Protein AF-A0A355FDN0-F1 (afdb_monomer_lite)

Sequence (290 aa):
MTTKTKQNHHEAQSSKGPYKVFLAEMQKMLDLLNTSDRMSYYPADIRHRMFSLKYLFTSPAKGNEFVTGVELHHIDAKTRELLHQKVIPYEKIKISHYQLLLLNCYLKTRYELAKKDHLNGLLDDDLLKRYSDVSGKGEDAFLQCFLLDHLKILTQMSNPEHKYFALDLTPSLANSVGGNRVKLTVDVFAFPPNKQILHIHDFPRPVYAMGTGTIHHSVNWTNIDAHLLGDSYHGPSEQLGVYIQSHALKRLQERLDILDQYALNYTLWNNTVSIKQVYRYKGYYLLPYL

Foldseek 3Di:
DDDDDPDPPPPDPDDADPLNVLQVLLQVLCVVVVHPDHSVVDDPLLSLQLVQAQAAEDQAAAQDPLDDPVNSVVLSVVLVVQQADQDPDDPPGTDGLVSLSSVLSVLVSVLVVQVVCVVVVNHDPVVNVVSVVVSVVSVCVSVVVSQVVSQLQQLLVADQQAKGKAWEWDWDWDPDDSDTHTYTHIHIAIDGWDWDWDQDVNDTFIKTFDWGYYNPRDTGTFWDACVLVPPVDPDPDRIHTDIDTPVVLVVLCVVPVVDDSSRSSSQVCVQGVDQPHWDDDPNDTHRDRD

Secondary structure (DSSP, 8-state):
--------------S--HHHHHHHHHHHHHHHTT-S--GGGS-HHHHHHHHHTS-EE---EESSTT--HHHHHHHHHHHHHHHH---EEETTEEE-HHHHHHHHHHHHHHHHHHHHHHHTTSS-HHHHHHHHHHHHHHHHHHHHHHHHHHHHHHHHH-BTTTBEEEEEEEEEEEEETTEEEEEEEEEEEEE---EEEEEETTEEEEEEE-EEE-SSS-EEE-EEEGGGGGGG--SS-SEEE-EEEHHHHHHHHHHSTTS-HHHHHHHHHHHHSS----EEETTEEEPPP-

Structure (mmCIF, N/CA/C/O backbone):
data_AF-A0A355FDN0-F1
#
_entry.id   AF-A0A355FDN0-F1
#
loop_
_atom_site.group_PDB
_atom_site.id
_atom_site.type_symbol
_atom_site.label_atom_id
_atom_site.label_alt_id
_atom_site.label_comp_id
_atom_site.label_asym_id
_atom_site.label_entity_id
_atom_site.label_seq_id
_atom_site.pdbx_PDB_ins_code
_atom_site.Cartn_x
_atom_site.Cartn_y
_atom_site.Cartn_z
_atom_site.occupancy
_atom_site.B_iso_or_equiv
_atom_site.auth_seq_id
_atom_site.auth_comp_id
_atom_site.auth_asym_id
_atom_site.auth_atom_id
_atom_site.pdbx_PDB_model_num
ATOM 1 N N . MET A 1 1 ? 44.896 43.493 8.738 1.00 38.91 1 MET A N 1
ATOM 2 C CA . MET A 1 1 ? 43.577 43.036 8.250 1.00 38.91 1 MET A CA 1
ATOM 3 C C . MET A 1 1 ? 43.811 42.105 7.075 1.00 38.91 1 MET A C 1
ATOM 5 O O . MET A 1 1 ? 44.075 42.564 5.977 1.00 38.91 1 MET A O 1
ATOM 9 N N . THR A 1 2 ? 43.835 40.804 7.340 1.00 31.62 2 THR A N 1
ATOM 10 C CA . THR A 1 2 ? 44.120 39.747 6.363 1.00 31.62 2 THR A CA 1
ATOM 11 C C . THR A 1 2 ? 42.844 38.944 6.152 1.00 31.62 2 THR A C 1
ATOM 13 O O . THR A 1 2 ? 42.422 38.170 7.010 1.00 31.62 2 THR A O 1
ATOM 16 N N . THR A 1 3 ? 42.188 39.175 5.021 1.00 32.84 3 THR A N 1
ATOM 17 C CA . THR A 1 3 ? 40.997 38.448 4.582 1.00 32.84 3 THR A CA 1
ATOM 18 C C . THR A 1 3 ? 41.403 37.050 4.120 1.00 32.84 3 THR A C 1
ATOM 20 O O . THR A 1 3 ? 42.025 36.872 3.077 1.00 32.84 3 THR A O 1
ATOM 23 N N . LYS A 1 4 ? 41.068 36.037 4.928 1.00 31.33 4 LYS A N 1
ATOM 24 C CA . LYS A 1 4 ? 41.174 34.622 4.559 1.00 31.33 4 LYS A CA 1
ATOM 25 C C . LYS A 1 4 ? 40.074 34.277 3.555 1.00 31.33 4 LYS A C 1
ATOM 27 O O . LYS A 1 4 ? 38.909 34.152 3.929 1.00 31.33 4 LYS A O 1
ATOM 32 N N . THR A 1 5 ? 40.453 34.074 2.301 1.00 32.44 5 THR A N 1
ATOM 33 C CA . THR A 1 5 ? 39.619 33.428 1.285 1.00 32.44 5 THR A CA 1
ATOM 34 C C . THR A 1 5 ? 39.430 31.965 1.688 1.00 32.44 5 THR A C 1
ATOM 36 O O . THR A 1 5 ? 40.369 31.173 1.634 1.00 32.44 5 THR A O 1
ATOM 39 N N . LYS A 1 6 ? 38.229 31.595 2.149 1.00 33.12 6 LYS A N 1
ATOM 40 C CA . LYS A 1 6 ? 37.857 30.187 2.338 1.00 33.12 6 LYS A CA 1
ATOM 41 C C . LYS A 1 6 ? 37.739 29.543 0.956 1.00 33.12 6 LYS A C 1
ATOM 43 O O . LYS A 1 6 ? 36.743 29.729 0.266 1.00 33.12 6 LYS A O 1
ATOM 48 N N . GLN A 1 7 ? 38.774 28.809 0.555 1.00 31.33 7 GLN A N 1
ATOM 49 C CA . GLN A 1 7 ? 38.667 27.802 -0.492 1.00 31.33 7 GLN A CA 1
ATOM 50 C C . GLN A 1 7 ? 37.669 26.748 -0.010 1.00 31.33 7 GLN A C 1
ATOM 52 O O . GLN A 1 7 ? 37.934 26.018 0.946 1.00 31.33 7 GLN A O 1
ATOM 57 N N . ASN A 1 8 ? 36.497 26.704 -0.641 1.00 29.17 8 ASN A N 1
ATOM 58 C CA . ASN A 1 8 ? 35.596 25.573 -0.505 1.00 29.17 8 ASN A CA 1
ATOM 59 C C . ASN A 1 8 ? 36.311 24.359 -1.096 1.00 29.17 8 ASN A C 1
ATOM 61 O O . ASN A 1 8 ? 36.546 24.289 -2.302 1.00 29.17 8 ASN A O 1
ATOM 65 N N . HIS A 1 9 ? 36.677 23.423 -0.224 1.00 31.58 9 HIS A N 1
ATOM 66 C CA . HIS A 1 9 ? 37.019 22.071 -0.619 1.00 31.58 9 HIS A CA 1
ATOM 67 C C . HIS A 1 9 ? 35.853 21.518 -1.444 1.00 31.58 9 HIS A C 1
ATOM 69 O O . HIS A 1 9 ? 34.775 21.250 -0.919 1.00 31.58 9 HIS A O 1
ATOM 75 N N . HIS A 1 10 ? 36.073 21.363 -2.749 1.00 32.25 10 HIS A N 1
ATOM 76 C CA . HIS A 1 10 ? 35.334 20.396 -3.540 1.00 32.25 10 HIS A CA 1
ATOM 77 C C . HIS A 1 10 ? 35.644 19.023 -2.943 1.00 32.25 10 HIS A C 1
ATOM 79 O O . HIS A 1 10 ? 36.669 18.415 -3.249 1.00 32.25 10 HIS A O 1
ATOM 85 N N . GLU A 1 11 ? 34.781 18.561 -2.040 1.00 30.59 11 GLU A N 1
ATOM 86 C CA . GLU A 1 11 ? 34.724 17.151 -1.690 1.00 30.59 11 GLU A CA 1
ATOM 87 C C . GLU A 1 11 ? 34.515 16.369 -2.985 1.00 30.59 11 GLU A C 1
ATOM 89 O O . GLU A 1 11 ? 33.583 16.617 -3.756 1.00 30.59 11 GLU A O 1
ATOM 94 N N . ALA A 1 12 ? 35.460 15.473 -3.252 1.00 32.38 12 ALA A N 1
ATOM 95 C CA . ALA A 1 12 ? 35.479 14.621 -4.419 1.00 32.38 12 ALA A CA 1
ATOM 96 C C . ALA A 1 12 ? 34.142 13.874 -4.537 1.00 32.38 12 ALA A C 1
ATOM 98 O O . ALA A 1 12 ? 33.823 12.991 -3.740 1.00 32.38 12 ALA A O 1
ATOM 99 N N . GLN A 1 13 ? 33.354 14.239 -5.550 1.00 34.25 13 GLN A N 1
ATOM 100 C CA . GLN A 1 13 ? 32.130 13.538 -5.911 1.00 34.25 13 GLN A CA 1
ATOM 101 C C . GLN A 1 13 ? 32.461 12.081 -6.254 1.00 34.25 13 GLN A C 1
ATOM 103 O O . GLN A 1 13 ? 33.131 11.776 -7.241 1.00 34.25 13 GLN A O 1
ATOM 108 N N . SER A 1 14 ? 31.962 11.180 -5.412 1.00 35.59 14 SER A N 1
ATOM 109 C CA . SER A 1 14 ? 31.930 9.733 -5.612 1.00 35.59 14 SER A CA 1
ATOM 110 C C . SER A 1 14 ? 31.451 9.350 -7.026 1.00 35.59 14 SER A C 1
ATOM 112 O O . SER A 1 14 ? 30.417 9.797 -7.520 1.00 35.59 14 SER A O 1
ATOM 114 N N . SER A 1 15 ? 32.212 8.478 -7.683 1.00 37.25 15 SER A N 1
ATOM 115 C CA . SER A 1 15 ? 32.191 8.152 -9.115 1.00 37.25 15 SER A CA 1
ATOM 116 C C . SER A 1 15 ? 31.079 7.188 -9.592 1.00 37.25 15 SER A C 1
ATOM 118 O O . SER A 1 15 ? 31.259 6.467 -10.579 1.00 37.25 15 SER A O 1
ATOM 120 N N . LYS A 1 16 ? 29.888 7.171 -8.970 1.00 48.22 16 LYS A N 1
ATOM 121 C CA . LYS A 1 16 ? 28.751 6.317 -9.398 1.00 48.22 16 LYS A CA 1
ATOM 122 C C . LYS A 1 16 ? 27.427 7.088 -9.481 1.00 48.22 16 LYS A C 1
ATOM 124 O O . LYS A 1 16 ? 26.676 7.161 -8.517 1.00 48.22 16 LYS A O 1
ATOM 129 N N . GLY A 1 17 ? 27.109 7.627 -10.660 1.00 82.50 17 GLY A N 1
ATOM 130 C CA . GLY A 1 17 ? 25.837 8.325 -10.896 1.00 82.50 17 GLY A CA 1
ATOM 131 C C . GLY A 1 17 ? 24.597 7.400 -10.857 1.00 82.50 17 GLY A C 1
ATOM 132 O O . GLY A 1 17 ? 24.719 6.212 -11.175 1.00 82.50 17 GLY A O 1
ATOM 133 N N . PRO A 1 18 ? 23.389 7.929 -10.557 1.00 85.19 18 PRO A N 1
ATOM 134 C CA . PRO A 1 18 ? 22.144 7.152 -10.428 1.00 85.19 18 PRO A CA 1
ATOM 135 C C . PRO A 1 18 ? 21.797 6.275 -11.638 1.00 85.19 18 PRO A C 1
ATOM 137 O O . PRO A 1 18 ? 21.267 5.177 -11.482 1.00 85.19 18 PRO A O 1
ATOM 140 N N . TYR A 1 19 ? 22.130 6.737 -12.845 1.00 89.12 19 TYR A N 1
ATOM 141 C CA . TYR A 1 19 ? 21.925 5.985 -14.082 1.00 89.12 19 TYR A CA 1
ATOM 142 C C . TYR A 1 19 ? 22.793 4.719 -14.151 1.00 89.12 19 TYR A C 1
ATOM 144 O O . TYR A 1 19 ? 22.298 3.648 -14.488 1.00 89.12 19 TYR A O 1
ATOM 152 N N . LYS A 1 20 ? 24.072 4.796 -13.754 1.00 90.94 20 LYS A N 1
ATOM 153 C CA . LYS A 1 20 ? 24.964 3.622 -13.732 1.00 90.94 20 LYS A CA 1
ATOM 154 C C . LYS A 1 20 ? 24.480 2.571 -12.733 1.00 90.94 20 LYS A C 1
ATOM 156 O O . LYS A 1 20 ? 24.504 1.384 -13.041 1.00 90.94 20 LYS A O 1
ATOM 161 N N . VAL A 1 21 ? 24.013 3.012 -11.561 1.00 91.75 21 VAL A N 1
ATOM 162 C CA . VAL A 1 21 ? 23.416 2.123 -10.550 1.00 91.75 21 VAL A CA 1
ATOM 163 C C . VAL A 1 21 ? 22.160 1.454 -11.103 1.00 91.75 21 VAL A C 1
ATOM 165 O O . VAL A 1 21 ? 22.016 0.244 -10.979 1.00 91.75 21 VAL A O 1
ATOM 168 N N . PHE A 1 22 ? 21.289 2.212 -11.773 1.00 92.81 22 PHE A N 1
ATOM 169 C CA . PHE A 1 22 ? 20.098 1.658 -12.413 1.00 92.81 22 PHE A CA 1
ATOM 170 C C . PHE A 1 22 ? 20.430 0.556 -13.424 1.00 92.81 22 PHE A C 1
ATOM 172 O O . PHE A 1 22 ? 19.842 -0.515 -13.344 1.00 92.81 22 PHE A O 1
ATOM 179 N N . LEU A 1 23 ? 21.387 0.782 -14.331 1.00 94.38 23 LEU A N 1
ATOM 180 C CA . LEU A 1 23 ? 21.762 -0.228 -15.326 1.00 94.38 23 LEU A CA 1
ATOM 181 C C . LEU A 1 23 ? 22.312 -1.505 -14.680 1.00 94.38 23 LEU A C 1
ATOM 183 O O . LEU A 1 23 ? 21.982 -2.603 -15.123 1.00 94.38 23 LEU A O 1
ATOM 187 N N . ALA A 1 24 ? 23.122 -1.367 -13.628 1.00 95.25 24 ALA A N 1
ATOM 188 C CA . ALA A 1 24 ? 23.662 -2.511 -12.901 1.00 95.25 24 ALA A CA 1
ATOM 189 C C . ALA A 1 24 ? 22.558 -3.315 -12.194 1.00 95.25 24 ALA A C 1
ATOM 191 O O . ALA A 1 24 ? 22.541 -4.539 -12.278 1.00 95.25 24 ALA A O 1
ATOM 192 N N . GLU A 1 25 ? 21.619 -2.641 -11.526 1.00 95.44 25 GLU A N 1
ATOM 193 C CA . GLU A 1 25 ? 20.496 -3.306 -10.853 1.00 95.44 25 GLU A CA 1
ATOM 194 C C . GLU A 1 25 ? 19.502 -3.921 -11.847 1.00 95.44 25 GLU A C 1
ATOM 196 O O . GLU A 1 25 ? 18.984 -5.008 -11.598 1.00 95.44 25 GLU A O 1
ATOM 201 N N . MET A 1 26 ? 19.284 -3.282 -13.000 1.00 95.62 26 MET A N 1
ATOM 202 C CA . MET A 1 26 ? 18.481 -3.848 -14.084 1.00 95.62 26 MET A CA 1
ATOM 203 C C . MET A 1 26 ? 19.110 -5.137 -14.615 1.00 95.62 26 MET A C 1
ATOM 205 O O . MET A 1 26 ? 18.412 -6.135 -14.749 1.00 95.62 26 MET A O 1
ATOM 209 N N . GLN A 1 27 ? 20.430 -5.155 -14.846 1.00 95.62 27 GLN A N 1
ATOM 210 C CA . GLN A 1 27 ? 21.115 -6.375 -15.281 1.00 95.62 27 GLN A CA 1
ATOM 211 C C . GLN A 1 27 ? 20.968 -7.499 -14.248 1.00 95.62 27 GLN A C 1
ATOM 213 O O . GLN A 1 27 ? 20.588 -8.603 -14.617 1.00 95.62 27 GLN A O 1
ATOM 218 N N . LYS A 1 28 ? 21.171 -7.210 -12.955 1.00 94.56 28 LYS A N 1
ATOM 219 C CA . LYS A 1 28 ? 20.961 -8.200 -11.882 1.00 94.56 28 LYS A CA 1
ATOM 220 C C . LYS A 1 28 ? 19.530 -8.738 -11.852 1.00 94.56 28 LYS A C 1
ATOM 222 O O . LYS A 1 28 ? 19.329 -9.903 -11.529 1.00 94.56 28 LYS A O 1
ATOM 227 N N . MET A 1 29 ? 18.537 -7.893 -12.132 1.00 94.44 29 MET A N 1
ATOM 228 C CA . MET A 1 29 ? 17.132 -8.298 -12.197 1.00 94.44 29 MET A CA 1
ATOM 229 C C . MET A 1 29 ? 16.879 -9.229 -13.395 1.00 94.44 29 MET A C 1
ATOM 231 O O . MET A 1 29 ? 16.288 -10.287 -13.210 1.00 94.44 29 MET A O 1
ATOM 235 N N . LEU A 1 30 ? 17.404 -8.900 -14.580 1.00 92.94 30 LEU A N 1
ATOM 236 C CA . LEU A 1 30 ? 17.320 -9.758 -15.772 1.00 92.94 30 LEU A CA 1
ATOM 237 C C . LEU A 1 30 ? 18.017 -11.113 -15.577 1.00 92.94 30 LEU A C 1
ATOM 239 O O . LEU A 1 30 ? 17.494 -12.137 -16.024 1.00 92.94 30 LEU A O 1
ATOM 243 N N . ASP A 1 31 ? 19.159 -11.118 -14.883 1.00 92.62 31 ASP A N 1
ATOM 244 C CA . ASP A 1 31 ? 19.894 -12.334 -14.516 1.00 92.62 31 ASP A CA 1
ATOM 245 C C . ASP A 1 31 ? 19.083 -13.191 -13.539 1.00 92.62 31 ASP A C 1
ATOM 247 O O . ASP A 1 31 ? 18.988 -14.403 -13.702 1.00 92.62 31 ASP A O 1
ATOM 251 N N . LEU A 1 32 ? 18.459 -12.557 -12.541 1.00 91.19 32 LEU A N 1
ATOM 252 C CA . LEU A 1 32 ? 17.621 -13.228 -11.549 1.00 91.19 32 LEU A CA 1
ATOM 253 C C . LEU A 1 32 ? 16.388 -13.892 -12.182 1.00 91.19 32 LEU A C 1
ATOM 255 O O . LEU A 1 32 ? 15.957 -14.945 -11.717 1.00 91.19 32 LEU A O 1
ATOM 259 N N . LEU A 1 33 ? 15.842 -13.293 -13.241 1.00 88.25 33 LEU A N 1
ATOM 260 C CA . LEU A 1 33 ? 14.739 -13.847 -14.029 1.00 88.25 33 LEU A CA 1
ATOM 261 C C . LEU A 1 33 ? 15.194 -14.876 -15.079 1.00 88.25 33 LEU A C 1
ATOM 263 O O . LEU A 1 33 ? 14.366 -15.360 -15.845 1.00 88.25 33 LEU A O 1
ATOM 267 N N . ASN A 1 34 ? 16.488 -15.219 -15.134 1.00 88.06 34 ASN A N 1
ATOM 268 C CA . ASN A 1 34 ? 17.071 -16.132 -16.123 1.00 88.06 34 ASN A CA 1
ATOM 269 C C . ASN A 1 34 ? 16.713 -15.771 -17.577 1.00 88.06 34 ASN A C 1
ATOM 271 O O . ASN A 1 34 ? 16.517 -16.647 -18.422 1.00 88.06 34 ASN A O 1
ATOM 275 N N . THR A 1 35 ? 16.622 -14.475 -17.880 1.00 86.25 35 THR A N 1
ATOM 276 C CA . THR A 1 35 ? 16.369 -14.016 -19.251 1.00 86.25 35 THR A CA 1
ATOM 277 C C . THR A 1 35 ? 17.648 -14.089 -20.088 1.00 86.25 35 THR A C 1
ATOM 279 O O . THR A 1 35 ? 18.757 -13.943 -19.572 1.00 86.25 35 THR A O 1
ATOM 282 N N . SER A 1 36 ? 17.510 -14.281 -21.402 1.00 88.56 36 SER A N 1
ATOM 283 C CA . SER A 1 36 ? 18.634 -14.158 -22.344 1.00 88.56 36 SER A CA 1
ATOM 284 C C . SER A 1 36 ? 19.065 -12.706 -22.574 1.00 88.56 36 SER A C 1
ATOM 286 O O . SER A 1 36 ? 20.119 -12.462 -23.157 1.00 88.56 36 SER A O 1
ATOM 288 N N . ASP A 1 37 ? 18.250 -11.744 -22.144 1.00 90.00 37 ASP A N 1
ATOM 289 C CA . ASP A 1 37 ? 18.451 -10.329 -22.410 1.00 90.00 37 ASP A CA 1
ATOM 290 C C . ASP A 1 37 ? 19.581 -9.736 -21.562 1.00 90.00 37 ASP A C 1
ATOM 292 O O . ASP A 1 37 ? 19.755 -10.019 -20.374 1.00 90.00 37 ASP A O 1
ATOM 296 N N . ARG A 1 38 ? 20.353 -8.846 -22.187 1.00 91.62 38 ARG A N 1
ATOM 297 C CA . ARG A 1 38 ? 21.420 -8.087 -21.536 1.00 91.62 38 ARG A CA 1
ATOM 298 C C . ARG A 1 38 ? 21.204 -6.607 -21.758 1.00 91.62 38 ARG A C 1
ATOM 300 O O . ARG A 1 38 ? 20.885 -6.169 -22.860 1.00 91.62 38 ARG A O 1
ATOM 307 N N . MET A 1 39 ? 21.503 -5.811 -20.739 1.00 92.06 39 MET A N 1
ATOM 308 C CA . MET A 1 39 ? 21.483 -4.355 -20.845 1.00 92.06 39 MET A CA 1
ATOM 309 C C . MET A 1 39 ? 22.436 -3.843 -21.925 1.00 92.06 39 MET A C 1
ATOM 311 O O . MET A 1 39 ? 22.174 -2.806 -22.522 1.00 92.06 39 MET A O 1
ATOM 315 N N . SER A 1 40 ? 23.522 -4.562 -22.214 1.00 90.38 40 SER A N 1
ATOM 316 C CA . SER A 1 40 ? 24.454 -4.223 -23.293 1.00 90.38 40 SER A CA 1
ATOM 317 C C . SER A 1 40 ? 23.867 -4.368 -24.700 1.00 90.38 40 SER A C 1
ATOM 319 O O . SER A 1 40 ? 24.398 -3.743 -25.613 1.00 90.38 40 SER A O 1
ATOM 321 N N . TYR A 1 41 ? 22.795 -5.145 -24.890 1.00 92.06 41 TYR A N 1
ATOM 322 C CA . TYR A 1 41 ? 22.139 -5.299 -26.196 1.00 92.06 41 TYR A CA 1
ATOM 323 C C . TYR A 1 41 ? 21.318 -4.069 -26.582 1.00 92.06 41 TYR A C 1
ATOM 325 O O . TYR A 1 41 ? 21.042 -3.850 -27.758 1.00 92.06 41 TYR A O 1
ATOM 333 N N . TYR A 1 42 ? 20.948 -3.246 -25.601 1.00 91.81 42 TYR A N 1
ATOM 334 C CA . TYR A 1 42 ? 20.133 -2.066 -25.823 1.00 91.81 42 TYR A CA 1
ATOM 335 C C . TYR A 1 42 ? 20.997 -0.834 -26.140 1.00 91.81 42 TYR A C 1
ATOM 337 O O . TYR A 1 42 ? 21.912 -0.498 -25.371 1.00 91.81 42 TYR A O 1
ATOM 345 N N . PRO A 1 43 ? 20.674 -0.099 -27.222 1.00 93.50 43 PRO A N 1
ATOM 346 C CA . PRO A 1 43 ? 21.261 1.205 -27.512 1.00 93.50 43 PRO A CA 1
ATOM 347 C C . PRO A 1 43 ? 21.165 2.186 -26.333 1.00 93.50 43 PRO A C 1
ATOM 349 O O . PRO A 1 43 ? 20.354 2.035 -25.415 1.00 93.50 43 PRO A O 1
ATOM 352 N N . ALA A 1 44 ? 22.042 3.194 -26.312 1.00 90.38 44 ALA A N 1
ATOM 353 C CA . ALA A 1 44 ? 22.136 4.131 -25.191 1.00 90.38 44 ALA A CA 1
ATOM 354 C C . ALA A 1 44 ? 20.836 4.919 -24.956 1.00 90.38 44 ALA A C 1
ATOM 356 O O . ALA A 1 44 ? 20.434 5.091 -23.807 1.00 90.38 44 ALA A O 1
ATOM 357 N N . ASP A 1 45 ? 20.169 5.349 -26.021 1.00 90.31 45 ASP A N 1
ATOM 358 C CA . ASP A 1 45 ? 18.875 6.034 -25.996 1.00 90.31 45 ASP A CA 1
ATOM 359 C C . ASP A 1 45 ? 17.777 5.157 -25.378 1.00 90.31 45 ASP A C 1
ATOM 361 O O . ASP A 1 45 ? 17.062 5.614 -24.486 1.00 90.31 45 ASP A O 1
ATOM 365 N N . ILE A 1 46 ? 17.712 3.873 -25.744 1.00 91.88 46 ILE A N 1
ATOM 366 C CA . ILE A 1 46 ? 16.750 2.923 -25.169 1.00 91.88 46 ILE A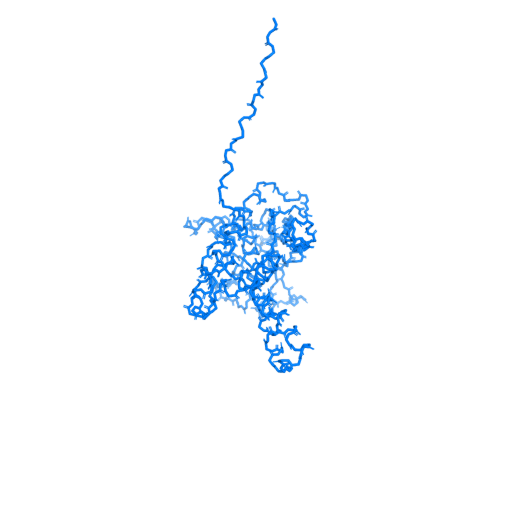 CA 1
ATOM 367 C C . ILE A 1 46 ? 17.019 2.685 -23.681 1.00 91.88 46 ILE A C 1
ATOM 369 O O . ILE A 1 46 ? 16.099 2.690 -22.862 1.00 91.88 46 ILE A O 1
ATOM 373 N N . ARG A 1 47 ? 18.288 2.549 -23.286 1.00 93.19 47 ARG A N 1
ATOM 374 C CA . ARG A 1 47 ? 18.659 2.432 -21.868 1.00 93.19 47 ARG A CA 1
ATOM 375 C C . ARG A 1 47 ? 18.309 3.687 -21.066 1.00 93.19 47 ARG A C 1
ATOM 377 O O . ARG A 1 47 ? 17.833 3.582 -19.933 1.00 93.19 47 ARG A O 1
ATOM 384 N N . HIS A 1 48 ? 18.507 4.872 -21.641 1.00 89.88 48 HIS A N 1
ATOM 385 C CA . HIS A 1 48 ? 18.088 6.132 -21.028 1.00 89.88 48 HIS A CA 1
ATOM 386 C C . HIS A 1 48 ? 16.565 6.231 -20.914 1.00 89.88 48 HIS A C 1
ATOM 388 O O . HIS A 1 48 ? 16.061 6.675 -19.880 1.00 89.88 48 HIS A O 1
ATOM 394 N N . ARG A 1 49 ? 15.827 5.750 -21.920 1.00 88.25 49 ARG A N 1
ATOM 395 C CA . ARG A 1 49 ? 14.366 5.665 -21.882 1.00 88.25 49 ARG A CA 1
ATOM 396 C C . ARG A 1 49 ? 13.888 4.767 -20.742 1.00 88.25 49 ARG A C 1
ATOM 398 O O . ARG A 1 49 ? 13.097 5.234 -19.923 1.00 88.25 49 ARG A O 1
ATOM 405 N N . MET A 1 50 ? 14.448 3.563 -20.597 1.00 92.75 50 MET A N 1
ATOM 406 C CA . MET A 1 50 ? 14.166 2.670 -19.459 1.00 92.75 50 MET A CA 1
ATOM 407 C C . MET A 1 50 ? 14.374 3.384 -18.119 1.00 92.75 50 MET A C 1
ATOM 409 O O . MET A 1 50 ? 13.546 3.284 -17.217 1.00 92.75 50 MET A O 1
ATOM 413 N N . PHE A 1 51 ? 15.465 4.144 -17.989 1.00 91.12 51 PHE A N 1
ATOM 414 C CA . PHE A 1 51 ? 15.751 4.906 -16.775 1.00 91.12 51 PHE A CA 1
ATOM 415 C C . PHE A 1 51 ? 14.732 6.025 -16.514 1.00 91.12 51 PHE A C 1
ATOM 417 O O . PHE A 1 51 ? 14.363 6.249 -15.360 1.00 91.12 51 PHE A O 1
ATOM 424 N N . SER A 1 52 ? 14.252 6.713 -17.555 1.00 87.81 52 SER A N 1
ATOM 425 C CA . SER A 1 52 ? 13.241 7.771 -17.404 1.00 87.81 52 SER A CA 1
ATOM 426 C C . SER A 1 52 ? 11.874 7.249 -16.950 1.00 87.81 52 SER A C 1
ATOM 428 O O . SER A 1 52 ? 11.159 7.966 -16.254 1.00 87.81 52 SER A O 1
ATOM 430 N N . LEU A 1 53 ? 11.539 5.992 -17.263 1.00 89.50 53 LEU A N 1
ATOM 431 C CA . LEU A 1 53 ? 10.274 5.366 -16.861 1.00 89.50 53 LEU A CA 1
ATOM 432 C C . LEU A 1 53 ? 10.221 5.026 -15.365 1.00 89.50 53 LEU A C 1
ATOM 434 O O . LEU A 1 53 ? 9.144 4.805 -14.816 1.00 89.50 53 LEU A O 1
ATOM 438 N N . LYS A 1 54 ? 11.370 5.010 -14.681 1.00 90.12 54 LYS A N 1
ATOM 439 C CA . LYS A 1 54 ? 11.439 4.732 -13.248 1.00 90.12 54 LYS A CA 1
ATOM 440 C C . LYS A 1 54 ? 10.753 5.842 -12.451 1.00 90.12 54 LYS A C 1
ATOM 442 O O . LYS A 1 54 ? 11.218 6.989 -12.481 1.00 90.12 54 LYS A O 1
ATOM 447 N N . TYR A 1 55 ? 9.757 5.472 -11.644 1.00 88.56 55 TYR A N 1
ATOM 448 C CA . TYR A 1 55 ? 9.125 6.384 -10.692 1.00 88.56 55 TYR A CA 1
ATOM 449 C C . TYR A 1 55 ? 10.143 7.029 -9.748 1.00 88.56 55 TYR A C 1
ATOM 451 O O . TYR A 1 55 ? 11.103 6.402 -9.282 1.00 88.56 55 TYR A O 1
ATOM 459 N N . LEU A 1 56 ? 9.922 8.309 -9.468 1.00 86.00 56 LEU A N 1
ATOM 460 C CA . LEU A 1 56 ? 10.617 9.037 -8.419 1.00 86.00 56 LEU A CA 1
ATOM 461 C C . LEU A 1 56 ? 9.790 8.958 -7.141 1.00 86.00 56 LEU A C 1
ATOM 463 O O . LEU A 1 56 ? 8.748 9.599 -7.041 1.00 86.00 56 LEU A O 1
ATOM 467 N N . PHE A 1 57 ? 10.265 8.185 -6.170 1.00 84.00 57 PHE A N 1
ATOM 468 C CA . PHE A 1 57 ? 9.690 8.207 -4.831 1.00 84.00 57 PHE A CA 1
ATOM 469 C C . PHE A 1 57 ? 10.195 9.436 -4.096 1.00 84.00 57 PHE A C 1
ATOM 471 O O . PHE A 1 57 ? 11.404 9.681 -4.046 1.00 84.00 57 PHE A O 1
ATOM 478 N N . THR A 1 58 ? 9.276 10.195 -3.521 1.00 85.56 58 THR A N 1
ATOM 479 C CA . THR A 1 58 ? 9.624 11.218 -2.538 1.00 85.56 58 THR A CA 1
ATOM 480 C C . THR A 1 58 ? 9.194 10.792 -1.157 1.00 85.56 58 THR A C 1
ATOM 482 O O . THR A 1 58 ? 8.372 9.889 -1.011 1.00 85.56 58 THR A O 1
ATOM 485 N N . SER A 1 59 ? 9.737 11.470 -0.148 1.00 89.81 59 SER A N 1
ATOM 486 C CA . SER A 1 59 ? 9.254 11.305 1.215 1.00 89.81 59 SER A CA 1
ATOM 487 C C . SER A 1 59 ? 7.731 11.509 1.265 1.00 89.81 59 SER A C 1
ATOM 489 O O . SER A 1 59 ? 7.214 12.351 0.515 1.00 89.81 59 SER A O 1
ATOM 491 N N . PRO A 1 60 ? 7.022 10.745 2.115 1.00 93.88 60 PRO A N 1
ATOM 492 C CA . PRO A 1 60 ? 5.592 10.908 2.325 1.00 93.88 60 PRO A CA 1
ATOM 493 C C . PRO A 1 60 ? 5.252 12.347 2.709 1.00 93.88 60 PRO A C 1
ATOM 495 O O . PRO A 1 60 ? 6.018 13.012 3.414 1.00 93.88 60 PRO A O 1
ATOM 498 N N . ALA A 1 61 ? 4.100 12.818 2.251 1.00 94.94 61 ALA A N 1
ATOM 499 C CA . ALA A 1 61 ? 3.635 14.170 2.497 1.00 94.94 61 ALA A CA 1
ATOM 500 C C . ALA A 1 61 ? 2.434 14.181 3.446 1.00 94.94 61 ALA A C 1
ATOM 502 O O . ALA A 1 61 ? 1.736 13.186 3.646 1.00 94.94 61 ALA A O 1
ATOM 503 N N . LYS A 1 62 ? 2.230 15.334 4.079 1.00 96.44 62 LYS A N 1
ATOM 504 C CA . LYS A 1 62 ? 1.136 15.571 5.015 1.00 96.44 62 LYS A CA 1
ATOM 505 C C . LYS A 1 62 ? -0.148 15.865 4.236 1.00 96.44 62 LYS A C 1
ATOM 507 O O . LYS A 1 62 ? -0.226 16.906 3.595 1.00 96.44 62 LYS A O 1
ATOM 512 N N . GLY A 1 63 ? -1.142 14.987 4.340 1.00 95.38 63 GLY A N 1
ATOM 513 C CA . GLY A 1 63 ? -2.463 15.157 3.728 1.00 95.38 63 GLY A CA 1
ATOM 514 C C . GLY A 1 63 ? -3.419 16.035 4.544 1.00 95.38 63 GLY A C 1
ATOM 515 O O . GLY A 1 63 ? -4.267 16.714 3.977 1.00 95.38 63 GLY A O 1
ATOM 516 N N . ASN A 1 64 ? -3.276 16.075 5.875 1.00 96.38 64 ASN A N 1
ATOM 517 C CA . ASN A 1 64 ? -4.055 16.951 6.763 1.00 96.38 64 ASN A CA 1
ATOM 518 C C . ASN A 1 64 ? -3.305 17.277 8.063 1.00 96.38 64 ASN A C 1
ATOM 520 O O . ASN A 1 64 ? -2.275 16.674 8.356 1.00 96.38 64 ASN A O 1
ATOM 524 N N . GLU A 1 65 ? -3.809 18.215 8.868 1.00 96.00 65 GLU A N 1
ATOM 525 C CA . GLU A 1 65 ? -3.180 18.738 10.088 1.00 96.00 65 GLU A CA 1
ATOM 526 C C . GLU A 1 65 ? -2.876 17.688 11.170 1.00 96.00 65 GLU A C 1
ATOM 528 O O . GLU A 1 65 ? -1.924 17.884 11.932 1.00 96.00 65 GLU A O 1
ATOM 533 N N . PHE A 1 66 ? -3.603 16.567 11.192 1.00 96.50 66 PHE A N 1
ATOM 534 C CA . PHE A 1 66 ? -3.506 15.514 12.212 1.00 96.50 66 PHE A CA 1
ATOM 535 C C . PHE A 1 66 ? -2.269 14.613 12.085 1.00 96.50 66 PHE A C 1
ATOM 537 O O . PHE A 1 66 ? -1.953 13.862 13.018 1.00 96.50 66 PHE A O 1
ATOM 544 N N . VAL A 1 67 ? -1.558 14.684 10.956 1.00 97.19 67 VAL A N 1
ATOM 545 C CA . VAL A 1 67 ? -0.301 13.955 10.741 1.00 97.19 67 VAL A CA 1
ATOM 546 C C . VAL A 1 67 ? 0.896 14.783 11.206 1.00 97.19 67 VAL A C 1
ATOM 548 O O . VAL A 1 67 ? 1.028 15.974 10.910 1.00 97.19 67 VAL A O 1
ATOM 551 N N . THR A 1 68 ? 1.802 14.150 11.942 1.00 96.56 68 THR A N 1
ATOM 552 C CA . THR A 1 68 ? 3.009 14.786 12.482 1.00 96.56 68 THR A CA 1
ATOM 553 C C . THR A 1 68 ? 4.247 14.472 11.641 1.00 96.56 68 THR A C 1
ATOM 555 O O . THR A 1 68 ? 4.307 13.470 10.930 1.00 96.56 68 THR A O 1
ATOM 558 N N . GLY A 1 69 ? 5.284 15.309 11.747 1.00 96.75 69 GLY A N 1
ATOM 559 C CA . GLY A 1 69 ? 6.556 15.067 11.052 1.00 96.75 69 GLY A CA 1
ATOM 560 C C . GLY A 1 69 ? 7.275 13.794 11.518 1.00 96.75 69 GLY A C 1
ATOM 561 O O . GLY A 1 69 ? 7.918 13.126 10.714 1.00 96.75 69 GLY A O 1
ATOM 562 N N . VAL A 1 70 ? 7.122 13.423 12.795 1.00 96.00 70 VAL A N 1
ATOM 563 C CA . VAL A 1 70 ? 7.683 12.179 13.353 1.00 96.00 70 VAL A CA 1
ATOM 564 C C . VAL A 1 70 ? 7.052 10.955 12.689 1.00 96.00 70 VAL A C 1
ATOM 566 O O . VAL A 1 70 ? 7.763 10.026 12.312 1.00 96.00 70 VAL A O 1
ATOM 569 N N . GLU A 1 71 ? 5.734 10.977 12.484 1.00 96.19 71 GLU A N 1
ATOM 570 C CA . GLU A 1 71 ? 5.008 9.901 11.799 1.00 96.19 71 GLU A CA 1
ATOM 571 C C . GLU A 1 71 ? 5.431 9.784 10.335 1.00 96.19 71 GLU A C 1
ATOM 573 O O . GLU A 1 71 ? 5.741 8.685 9.886 1.00 96.19 71 GLU A O 1
ATOM 578 N N . LEU A 1 72 ? 5.541 10.902 9.609 1.00 96.81 72 LEU A N 1
ATOM 579 C CA . LEU A 1 72 ? 6.023 10.890 8.222 1.00 96.81 72 LEU A CA 1
ATOM 580 C C . LEU A 1 72 ? 7.449 10.345 8.110 1.00 96.81 72 LEU A C 1
ATOM 582 O O . LEU A 1 72 ? 7.737 9.571 7.200 1.00 96.81 72 LEU A O 1
ATOM 586 N N . HIS A 1 73 ? 8.334 10.706 9.042 1.00 96.12 73 HIS A N 1
ATOM 587 C CA . HIS A 1 73 ? 9.697 10.180 9.075 1.00 96.12 73 HIS A CA 1
ATOM 588 C C . HIS A 1 73 ? 9.717 8.668 9.349 1.00 96.12 73 HIS A C 1
ATOM 590 O O . HIS A 1 73 ? 10.498 7.938 8.738 1.00 96.12 73 HIS A O 1
ATOM 596 N N . HIS A 1 74 ? 8.856 8.182 10.249 1.00 94.50 74 HIS A N 1
ATOM 597 C CA . HIS A 1 74 ? 8.713 6.748 10.503 1.00 94.50 74 HIS A CA 1
ATOM 598 C C . HIS A 1 74 ? 8.224 6.000 9.255 1.00 94.50 74 HIS A C 1
ATOM 600 O O . HIS A 1 74 ? 8.797 4.970 8.894 1.00 94.50 74 HIS A O 1
ATOM 606 N N . ILE A 1 75 ? 7.221 6.548 8.562 1.00 94.75 75 ILE A N 1
ATOM 607 C CA . ILE A 1 75 ? 6.688 5.976 7.321 1.00 94.75 75 ILE A CA 1
ATOM 608 C C . ILE A 1 75 ? 7.769 5.971 6.235 1.00 94.75 75 ILE A C 1
ATOM 610 O O . ILE A 1 75 ? 7.992 4.927 5.639 1.00 94.75 75 ILE A O 1
ATOM 614 N N . ASP A 1 76 ? 8.509 7.068 6.031 1.00 94.25 76 ASP A N 1
ATOM 615 C CA . ASP A 1 76 ? 9.612 7.130 5.054 1.00 94.25 76 ASP A CA 1
ATOM 616 C C . ASP A 1 76 ? 10.679 6.059 5.337 1.00 94.25 76 ASP A C 1
ATOM 618 O O . ASP A 1 76 ? 11.098 5.327 4.439 1.00 94.25 76 ASP A O 1
ATOM 622 N N . ALA A 1 77 ? 11.084 5.903 6.603 1.00 93.38 77 ALA A N 1
ATOM 623 C CA . ALA A 1 77 ? 12.041 4.872 6.999 1.00 93.38 77 ALA A CA 1
ATOM 624 C C . ALA A 1 77 ? 11.534 3.459 6.657 1.00 93.38 77 ALA A C 1
ATOM 626 O O . ALA A 1 77 ? 12.282 2.661 6.085 1.00 93.38 77 ALA A O 1
ATOM 627 N N . LYS A 1 78 ? 10.257 3.168 6.937 1.00 92.12 78 LYS A N 1
ATOM 628 C CA . LYS A 1 78 ? 9.629 1.882 6.608 1.00 92.12 78 LYS A CA 1
ATOM 629 C C . LYS A 1 78 ? 9.450 1.672 5.106 1.00 92.12 78 LYS A C 1
ATOM 631 O O . LYS A 1 78 ? 9.745 0.586 4.615 1.00 92.12 78 LYS A O 1
ATOM 636 N N . THR A 1 79 ? 9.073 2.699 4.352 1.00 90.31 79 THR A N 1
ATOM 637 C CA . THR A 1 79 ? 8.992 2.649 2.886 1.00 90.31 79 THR A CA 1
ATOM 638 C C . THR A 1 79 ? 10.349 2.320 2.268 1.00 90.31 79 THR A C 1
ATOM 640 O O . THR A 1 79 ? 10.438 1.462 1.388 1.00 90.31 79 THR A O 1
ATOM 643 N N . ARG A 1 80 ? 11.431 2.952 2.740 1.00 90.12 80 ARG A N 1
ATOM 644 C CA . ARG A 1 80 ? 12.794 2.656 2.266 1.00 90.12 80 ARG A CA 1
ATOM 645 C C . ARG A 1 80 ? 13.208 1.221 2.577 1.00 90.12 80 ARG A C 1
ATOM 647 O O . ARG A 1 80 ? 13.836 0.587 1.734 1.00 90.12 80 ARG A O 1
ATOM 654 N N . GLU A 1 81 ? 12.843 0.710 3.751 1.00 90.94 81 GLU A N 1
ATOM 655 C CA . GLU A 1 81 ? 13.066 -0.689 4.125 1.00 90.94 81 GLU A CA 1
ATOM 656 C C . GLU A 1 81 ? 12.348 -1.634 3.143 1.00 90.94 81 GLU A C 1
ATOM 658 O O . GLU A 1 81 ? 12.988 -2.481 2.514 1.00 90.94 81 GLU A O 1
ATOM 663 N N . LEU A 1 82 ? 11.044 -1.424 2.930 1.00 87.31 82 LEU A N 1
ATOM 664 C CA . LEU A 1 82 ? 10.206 -2.236 2.039 1.00 87.31 82 LEU A CA 1
ATOM 665 C C . LEU A 1 82 ? 10.725 -2.285 0.602 1.00 87.31 82 LEU A C 1
ATOM 667 O O . LEU A 1 82 ? 10.784 -3.360 0.009 1.00 87.31 82 LEU A O 1
ATOM 671 N N . LEU A 1 83 ? 11.168 -1.147 0.051 1.00 88.31 83 LEU A N 1
ATOM 672 C CA . LEU A 1 83 ? 11.665 -1.069 -1.328 1.00 88.31 83 LEU A CA 1
ATOM 673 C C . LEU A 1 83 ? 12.773 -2.096 -1.626 1.00 88.31 83 LEU A C 1
ATOM 675 O O . LEU A 1 83 ? 12.900 -2.575 -2.761 1.00 88.31 83 LEU A O 1
ATOM 679 N N . HIS A 1 84 ? 13.561 -2.456 -0.615 1.00 89.12 84 HIS A N 1
ATOM 680 C CA . HIS A 1 84 ? 14.706 -3.352 -0.745 1.00 89.12 84 HIS A CA 1
ATOM 681 C C . HIS A 1 84 ? 14.472 -4.763 -0.183 1.00 89.12 84 HIS A C 1
ATOM 683 O O . HIS A 1 84 ? 15.257 -5.665 -0.483 1.00 89.12 84 HIS A O 1
ATOM 689 N N . GLN A 1 85 ? 13.393 -4.995 0.567 1.00 91.00 85 GLN A N 1
ATOM 690 C CA . GLN A 1 85 ? 13.063 -6.316 1.101 1.00 91.00 85 GLN A CA 1
ATOM 691 C C . GLN A 1 85 ? 12.558 -7.268 0.007 1.00 91.00 85 GLN A C 1
ATOM 693 O O . GLN A 1 85 ? 11.641 -6.951 -0.744 1.00 91.00 85 GLN A O 1
ATOM 698 N N . LYS A 1 86 ? 13.123 -8.480 -0.068 1.00 90.50 86 LYS A N 1
ATOM 699 C CA . LYS A 1 86 ? 12.719 -9.516 -1.038 1.00 90.50 86 LYS A CA 1
ATOM 700 C C . LYS A 1 86 ? 11.556 -10.352 -0.511 1.00 90.50 86 LYS A C 1
ATOM 702 O O . LYS A 1 86 ? 11.741 -11.492 -0.081 1.00 90.50 86 LYS A O 1
ATOM 707 N N . VAL A 1 87 ? 10.365 -9.767 -0.522 1.00 88.75 87 VAL A N 1
ATOM 708 C CA . VAL A 1 87 ? 9.151 -10.384 0.040 1.00 88.75 87 VAL A CA 1
ATOM 709 C C . VAL A 1 87 ? 8.072 -10.671 -0.999 1.00 88.75 87 VAL A C 1
ATOM 711 O O . VAL A 1 87 ? 7.199 -11.489 -0.723 1.00 88.75 87 VAL A O 1
ATOM 714 N N . ILE A 1 88 ? 8.152 -10.076 -2.194 1.00 89.62 88 ILE A N 1
ATOM 715 C CA . ILE A 1 88 ? 7.143 -10.253 -3.241 1.00 89.62 88 ILE A CA 1
ATOM 716 C C . ILE A 1 88 ? 7.407 -11.577 -3.969 1.00 89.62 88 ILE A C 1
ATOM 718 O O . ILE A 1 88 ? 8.475 -11.723 -4.575 1.00 89.62 88 ILE A O 1
ATOM 722 N N . PRO A 1 89 ? 6.477 -12.546 -3.933 1.00 89.31 89 PRO A N 1
ATOM 723 C CA . PRO A 1 89 ? 6.603 -13.762 -4.723 1.00 89.31 89 PRO A CA 1
ATOM 724 C C . PRO A 1 89 ? 6.433 -13.436 -6.212 1.00 89.31 89 PRO A C 1
ATOM 726 O O . PRO A 1 89 ? 5.448 -12.820 -6.613 1.00 89.31 89 PRO A O 1
ATOM 729 N N . TYR A 1 90 ? 7.386 -13.865 -7.034 1.00 86.25 90 TYR A N 1
ATOM 730 C CA . TYR A 1 90 ? 7.317 -13.767 -8.489 1.00 86.25 90 TYR A CA 1
ATOM 731 C C . TYR A 1 90 ? 7.809 -15.085 -9.082 1.00 86.25 90 TYR A C 1
ATOM 733 O O . TYR A 1 90 ? 8.974 -15.450 -8.923 1.00 86.25 90 TYR A O 1
ATOM 741 N N . GLU A 1 91 ? 6.906 -15.830 -9.717 1.00 85.06 91 GLU A N 1
ATOM 742 C CA . GLU A 1 91 ? 7.158 -17.204 -10.164 1.00 85.06 91 GLU A CA 1
ATOM 743 C C . GLU A 1 91 ? 7.730 -18.090 -9.035 1.00 85.06 91 GLU A C 1
ATOM 745 O O . GLU A 1 91 ? 7.038 -18.379 -8.061 1.00 85.06 91 GLU A O 1
ATOM 750 N N . LYS A 1 92 ? 8.991 -18.528 -9.153 1.00 87.69 92 LYS A N 1
ATOM 751 C CA . LYS A 1 92 ? 9.689 -19.396 -8.186 1.00 87.69 92 LYS A CA 1
ATOM 752 C C . LYS A 1 92 ? 10.653 -18.638 -7.269 1.00 87.69 92 LYS A C 1
ATOM 754 O O . LYS A 1 92 ? 11.359 -19.262 -6.479 1.00 87.69 92 LYS A O 1
ATOM 759 N N . ILE A 1 93 ? 10.720 -17.315 -7.383 1.00 91.69 93 ILE A N 1
ATOM 760 C CA . ILE A 1 93 ? 11.663 -16.473 -6.644 1.00 91.69 93 ILE A CA 1
ATOM 761 C C . ILE A 1 93 ? 10.930 -15.422 -5.809 1.00 91.69 93 ILE A C 1
ATOM 763 O O . ILE A 1 93 ? 9.727 -15.203 -5.945 1.00 91.69 93 ILE A O 1
ATOM 767 N N . LYS A 1 94 ? 11.680 -14.749 -4.933 1.00 92.19 94 LYS A N 1
ATOM 768 C CA . LYS A 1 94 ? 11.220 -13.543 -4.244 1.00 92.19 94 LYS A CA 1
ATOM 769 C C . LYS A 1 94 ? 12.006 -12.337 -4.727 1.00 92.19 94 LYS A C 1
ATOM 771 O O . LYS A 1 94 ? 13.239 -12.364 -4.742 1.00 92.19 94 LYS A O 1
ATOM 776 N N . ILE A 1 95 ? 11.285 -11.282 -5.074 1.00 93.62 95 ILE A N 1
ATOM 777 C CA . ILE A 1 95 ? 11.839 -10.007 -5.523 1.00 93.62 95 ILE A CA 1
ATOM 778 C C . ILE A 1 95 ? 11.422 -8.884 -4.570 1.00 93.62 95 ILE A C 1
ATOM 780 O O . ILE A 1 95 ? 10.498 -9.041 -3.769 1.00 93.62 95 ILE A O 1
ATOM 784 N N . SER A 1 96 ? 12.135 -7.762 -4.610 1.00 93.50 96 SER A N 1
ATOM 785 C CA . SER A 1 96 ? 11.739 -6.549 -3.884 1.00 93.50 96 SER A CA 1
ATOM 786 C C . SER A 1 96 ? 10.843 -5.640 -4.724 1.00 93.50 96 SER A C 1
ATOM 788 O O . SER A 1 96 ? 10.825 -5.761 -5.952 1.00 93.50 96 SER A O 1
ATOM 790 N N . HIS A 1 97 ? 10.158 -4.669 -4.105 1.00 92.06 97 HIS A N 1
ATOM 791 C CA . HIS A 1 97 ? 9.410 -3.644 -4.855 1.00 92.06 97 HIS A CA 1
ATOM 792 C C . HIS A 1 97 ? 10.309 -2.882 -5.819 1.00 92.06 97 HIS A C 1
ATOM 794 O O . HIS A 1 97 ? 9.889 -2.557 -6.925 1.00 92.06 97 HIS A O 1
ATOM 800 N N . TYR A 1 98 ? 11.561 -2.622 -5.430 1.00 92.62 98 TYR A N 1
ATOM 801 C CA . TYR A 1 98 ? 12.527 -2.005 -6.329 1.00 92.62 98 TYR A CA 1
ATOM 802 C C . TYR A 1 98 ? 12.794 -2.870 -7.564 1.00 92.62 98 TYR A C 1
ATOM 804 O O . TYR A 1 98 ? 12.807 -2.354 -8.676 1.00 92.62 98 TYR A O 1
ATOM 812 N N . GLN A 1 99 ? 12.961 -4.182 -7.403 1.00 94.19 99 GLN A N 1
ATOM 813 C CA . GLN A 1 99 ? 13.145 -5.091 -8.538 1.00 94.19 99 GLN A CA 1
ATOM 814 C C . GLN A 1 99 ? 11.881 -5.202 -9.399 1.00 94.19 99 GLN A C 1
ATOM 816 O O . GLN A 1 99 ? 11.990 -5.217 -10.622 1.00 94.19 99 GLN A O 1
ATOM 821 N N . LEU A 1 100 ? 10.695 -5.197 -8.787 1.00 93.94 100 LEU A N 1
ATOM 822 C CA . LEU A 1 100 ? 9.422 -5.163 -9.506 1.00 93.94 100 LEU A CA 1
ATOM 823 C C . LEU A 1 100 ? 9.249 -3.857 -10.305 1.00 93.94 100 LEU A C 1
ATOM 825 O O . LEU A 1 100 ? 8.803 -3.885 -11.448 1.00 93.94 100 LEU A O 1
ATOM 829 N N . LEU A 1 101 ? 9.693 -2.719 -9.760 1.00 93.75 101 LEU A N 1
ATOM 830 C CA . LEU A 1 101 ? 9.754 -1.447 -10.484 1.00 93.75 101 LEU A CA 1
ATOM 831 C C . LEU A 1 101 ? 10.694 -1.520 -11.694 1.00 93.75 101 LEU A C 1
ATOM 833 O O . LEU A 1 101 ? 10.362 -1.010 -12.764 1.00 93.75 101 LEU A O 1
ATOM 837 N N . LEU A 1 102 ? 11.872 -2.131 -11.538 1.00 94.81 102 LEU A N 1
ATOM 838 C CA . LEU A 1 102 ? 12.802 -2.328 -12.653 1.00 94.81 102 LEU A CA 1
ATOM 839 C C . LEU A 1 102 ? 12.175 -3.212 -13.735 1.00 94.81 102 LEU A C 1
ATOM 841 O O . LEU A 1 102 ? 12.237 -2.861 -14.912 1.00 94.81 102 LEU A O 1
ATOM 845 N N . LEU A 1 103 ? 11.512 -4.301 -13.340 1.00 93.69 103 LEU A N 1
ATOM 846 C CA . LEU A 1 103 ? 10.778 -5.161 -14.263 1.00 93.69 103 LEU A CA 1
ATOM 847 C C . LEU A 1 103 ? 9.704 -4.371 -15.022 1.00 93.69 103 LEU A C 1
ATOM 849 O O . LEU A 1 103 ? 9.655 -4.450 -16.245 1.00 93.69 103 LEU A O 1
ATOM 853 N N . ASN A 1 104 ? 8.919 -3.536 -14.338 1.00 94.19 104 ASN A N 1
ATOM 854 C CA . ASN A 1 104 ? 7.941 -2.661 -14.986 1.00 94.19 104 ASN A CA 1
ATOM 855 C C . ASN A 1 104 ? 8.595 -1.721 -16.024 1.00 94.19 104 ASN A C 1
ATOM 857 O O . ASN A 1 104 ? 8.136 -1.628 -17.161 1.00 94.19 104 ASN A O 1
ATOM 861 N N . CYS A 1 105 ? 9.720 -1.078 -15.683 1.00 94.06 105 CYS A N 1
ATOM 862 C CA . CYS A 1 105 ? 10.449 -0.207 -16.619 1.00 94.06 105 CYS A CA 1
ATOM 863 C C . CYS A 1 105 ? 10.920 -0.968 -17.871 1.00 94.06 105 CYS A C 1
ATOM 865 O O . CYS A 1 105 ? 10.850 -0.448 -18.990 1.00 94.06 105 CYS A O 1
ATOM 867 N N . TYR A 1 106 ? 11.401 -2.199 -17.680 1.00 94.62 106 TYR A N 1
ATOM 868 C CA . TYR A 1 106 ? 11.823 -3.086 -18.760 1.00 94.62 106 TYR A CA 1
ATOM 869 C C . TYR A 1 106 ? 10.642 -3.478 -19.660 1.00 94.62 106 TYR A C 1
ATOM 871 O O . TYR A 1 106 ? 10.699 -3.247 -20.868 1.00 94.62 106 TYR A O 1
ATOM 879 N N . LEU A 1 107 ? 9.549 -3.988 -19.083 1.00 94.00 107 LEU A N 1
ATOM 880 C CA . LEU A 1 107 ? 8.358 -4.425 -19.822 1.00 94.00 107 LEU A CA 1
ATOM 881 C C . LEU A 1 107 ? 7.726 -3.283 -20.626 1.00 94.00 107 LEU A C 1
ATOM 883 O O . LEU A 1 107 ? 7.410 -3.457 -21.803 1.00 94.00 107 LEU A O 1
ATOM 887 N N . LYS A 1 108 ? 7.630 -2.091 -20.030 1.00 93.38 108 LYS A N 1
ATOM 888 C CA . LYS A 1 108 ? 7.100 -0.896 -20.696 1.00 93.38 108 LYS A CA 1
ATOM 889 C C . LYS A 1 108 ? 7.963 -0.471 -21.879 1.00 93.38 108 LYS A C 1
ATOM 891 O O . LYS A 1 108 ? 7.438 -0.144 -22.939 1.00 93.38 108 LYS A O 1
ATOM 896 N N . THR A 1 109 ? 9.286 -0.574 -21.751 1.00 93.56 109 THR A N 1
ATOM 897 C CA . THR A 1 109 ? 10.197 -0.304 -22.873 1.00 93.56 109 THR A CA 1
ATOM 898 C C . THR A 1 109 ? 10.078 -1.359 -23.974 1.00 93.56 109 THR A C 1
ATOM 900 O O . THR A 1 109 ? 10.053 -1.006 -25.150 1.00 93.56 109 THR A O 1
ATOM 903 N N . ARG A 1 110 ? 9.957 -2.648 -23.627 1.00 92.62 110 ARG A N 1
ATOM 904 C CA . ARG A 1 110 ? 9.720 -3.721 -24.612 1.00 92.62 110 ARG A CA 1
ATOM 905 C C . ARG A 1 110 ? 8.436 -3.487 -25.400 1.00 92.62 110 ARG A C 1
ATOM 907 O O . ARG A 1 110 ? 8.433 -3.668 -26.612 1.00 92.62 110 ARG A O 1
ATOM 914 N N . TYR A 1 111 ? 7.378 -3.040 -24.732 1.00 94.81 111 TYR A N 1
ATOM 915 C CA . TYR A 1 111 ? 6.128 -2.676 -25.388 1.00 94.81 111 TYR A CA 1
ATOM 916 C C . TYR A 1 111 ? 6.274 -1.451 -26.302 1.00 94.81 111 TYR A C 1
ATOM 918 O O . TYR A 1 111 ? 5.783 -1.475 -27.428 1.00 94.81 111 TYR A O 1
ATOM 926 N N . GLU A 1 112 ? 6.986 -0.402 -25.876 1.00 92.75 112 GLU A N 1
ATOM 927 C CA . GLU A 1 112 ? 7.278 0.760 -26.734 1.00 92.75 112 GLU A CA 1
ATOM 928 C C . GLU A 1 112 ? 8.068 0.370 -27.996 1.00 92.75 112 GLU A C 1
ATOM 930 O O . GLU A 1 112 ? 7.764 0.856 -29.087 1.00 92.75 112 GLU A O 1
ATOM 935 N N . LEU A 1 113 ? 9.042 -0.537 -27.873 1.00 92.75 113 LEU A N 1
ATOM 936 C CA . LEU A 1 113 ? 9.783 -1.079 -29.015 1.00 92.75 113 LEU A CA 1
ATOM 937 C C . LEU A 1 113 ? 8.879 -1.909 -29.934 1.00 92.75 113 LEU A C 1
ATOM 939 O O . LEU A 1 113 ? 8.864 -1.674 -31.139 1.00 92.75 113 LEU A O 1
ATOM 943 N N . ALA A 1 114 ? 8.056 -2.798 -29.370 1.00 93.50 114 ALA A N 1
ATOM 944 C CA . ALA A 1 114 ? 7.106 -3.603 -30.136 1.00 93.50 114 ALA A CA 1
ATOM 945 C C . ALA A 1 114 ? 6.106 -2.735 -30.919 1.00 93.50 114 ALA A C 1
ATOM 947 O O . ALA A 1 114 ? 5.799 -3.044 -32.066 1.00 93.50 114 ALA A O 1
ATOM 948 N N . LYS A 1 115 ? 5.646 -1.609 -30.349 1.00 94.75 115 LYS A N 1
ATOM 949 C CA . LYS A 1 115 ? 4.824 -0.628 -31.082 1.00 94.75 115 LYS A CA 1
ATOM 950 C C . LYS A 1 115 ? 5.541 -0.083 -32.309 1.00 94.75 115 LYS A C 1
ATOM 952 O O . LYS A 1 115 ? 4.928 0.048 -33.362 1.00 94.75 115 LYS A O 1
ATOM 957 N N . LYS A 1 116 ? 6.821 0.267 -32.170 1.00 93.44 116 LYS A N 1
ATOM 958 C CA . LYS A 1 116 ? 7.620 0.792 -33.280 1.00 93.44 116 LYS A CA 1
ATOM 959 C C . LYS A 1 116 ? 7.797 -0.263 -34.372 1.00 93.44 116 LYS A C 1
ATOM 961 O O . LYS A 1 116 ? 7.632 0.058 -35.543 1.00 93.44 116 LYS A O 1
ATOM 966 N N . ASP A 1 117 ? 8.089 -1.502 -33.995 1.00 93.56 117 ASP A N 1
ATOM 967 C CA . ASP A 1 117 ? 8.251 -2.609 -34.942 1.00 93.56 117 ASP A CA 1
ATOM 968 C C . ASP A 1 117 ? 6.936 -2.935 -35.660 1.00 93.56 117 ASP A C 1
ATOM 970 O O . ASP A 1 117 ? 6.933 -3.124 -36.875 1.00 93.56 117 ASP A O 1
ATOM 974 N N . HIS A 1 118 ? 5.810 -2.894 -34.944 1.00 94.19 118 HIS A N 1
ATOM 975 C CA . HIS A 1 118 ? 4.477 -3.045 -35.524 1.00 94.19 118 HIS A CA 1
ATOM 976 C C . HIS A 1 118 ? 4.161 -1.950 -36.554 1.00 94.19 118 HIS A C 1
ATOM 978 O O . HIS A 1 118 ? 3.752 -2.257 -37.670 1.00 94.19 118 HIS A O 1
ATOM 984 N N . LEU A 1 119 ? 4.440 -0.678 -36.235 1.00 93.44 119 LEU A N 1
ATOM 985 C CA . LEU A 1 119 ? 4.272 0.437 -37.181 1.00 93.44 119 LEU A CA 1
ATOM 986 C C . LEU A 1 119 ? 5.135 0.288 -38.444 1.00 93.44 119 LEU A C 1
ATOM 988 O O . LEU A 1 119 ? 4.766 0.792 -39.501 1.00 93.44 119 LEU A O 1
ATOM 992 N N . ASN A 1 120 ? 6.265 -0.414 -38.342 1.00 93.88 120 ASN A N 1
ATOM 993 C CA . ASN A 1 120 ? 7.143 -0.720 -39.470 1.00 93.88 120 ASN A CA 1
ATOM 994 C C . ASN A 1 120 ? 6.763 -2.024 -40.201 1.00 93.88 120 ASN A C 1
ATOM 996 O O . ASN A 1 1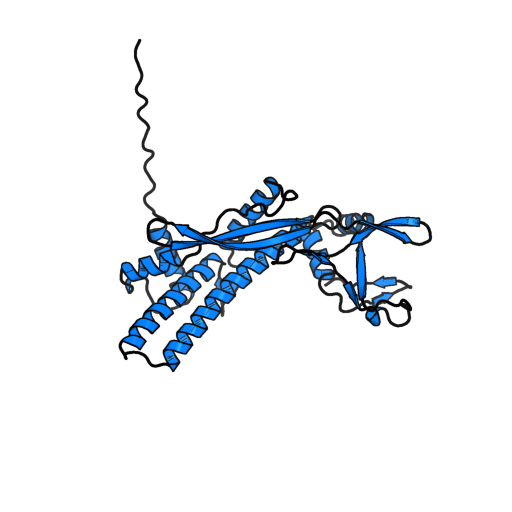20 ? 7.495 -2.448 -41.093 1.00 93.88 120 ASN A O 1
ATOM 1000 N N . GLY A 1 121 ? 5.658 -2.679 -39.826 1.00 92.00 121 GLY A N 1
ATOM 1001 C CA . GLY A 1 121 ? 5.200 -3.938 -40.423 1.00 92.00 121 GLY A CA 1
ATOM 1002 C C . GLY A 1 121 ? 6.029 -5.170 -40.039 1.00 92.00 121 GLY A C 1
ATOM 1003 O O . GLY A 1 121 ? 5.932 -6.198 -40.703 1.00 92.00 121 GLY A O 1
ATOM 1004 N N . LEU A 1 122 ? 6.857 -5.079 -38.992 1.00 92.81 122 LEU A N 1
ATOM 1005 C CA . LEU A 1 122 ? 7.751 -6.155 -38.536 1.00 92.81 122 LEU A CA 1
ATOM 1006 C C . LEU A 1 122 ? 7.132 -7.039 -37.443 1.00 92.81 122 LEU A C 1
ATOM 1008 O O . LEU A 1 122 ? 7.733 -8.038 -37.050 1.00 92.81 122 LEU A O 1
ATOM 1012 N N . LEU A 1 123 ? 5.965 -6.659 -36.920 1.00 93.62 123 LEU A N 1
ATOM 1013 C CA . LEU A 1 123 ? 5.316 -7.316 -35.790 1.00 93.62 123 LEU A CA 1
ATOM 1014 C C . LEU A 1 123 ? 3.797 -7.344 -35.993 1.00 93.62 123 LEU A C 1
ATOM 1016 O O . LEU A 1 123 ? 3.206 -6.322 -36.338 1.00 93.62 123 LEU A O 1
ATOM 1020 N N . ASP A 1 124 ? 3.171 -8.498 -35.772 1.00 94.56 124 ASP A N 1
ATOM 1021 C CA . ASP A 1 124 ? 1.719 -8.662 -35.887 1.00 94.56 124 ASP A CA 1
ATOM 1022 C C . ASP A 1 124 ? 0.945 -8.116 -34.668 1.00 94.56 124 ASP A C 1
ATOM 1024 O O . ASP A 1 124 ? 1.510 -7.825 -33.606 1.00 94.56 124 ASP A O 1
ATOM 1028 N N . ASP A 1 125 ? -0.372 -7.967 -34.840 1.00 94.12 125 ASP A N 1
ATOM 1029 C CA . ASP A 1 125 ? -1.285 -7.439 -33.819 1.00 94.12 125 ASP A CA 1
ATOM 1030 C C . ASP A 1 125 ? -1.338 -8.311 -32.556 1.00 94.12 125 ASP A C 1
ATOM 1032 O O . ASP A 1 125 ? -1.389 -7.794 -31.434 1.00 94.12 125 ASP A O 1
ATOM 1036 N N . ASP A 1 126 ? -1.305 -9.636 -32.716 1.00 95.06 126 ASP A N 1
ATOM 1037 C CA . ASP A 1 126 ? -1.407 -10.583 -31.605 1.00 95.06 126 ASP A CA 1
ATOM 1038 C C . ASP A 1 126 ? -0.194 -10.471 -30.679 1.00 95.06 126 ASP A C 1
ATOM 1040 O O . ASP A 1 126 ? -0.320 -10.472 -29.447 1.00 95.06 126 ASP A O 1
ATOM 1044 N N . LEU A 1 127 ? 0.996 -10.335 -31.256 1.00 92.44 127 LEU A N 1
ATOM 1045 C CA . LEU A 1 127 ? 2.232 -10.168 -30.516 1.00 92.44 127 LEU A CA 1
ATOM 1046 C C . LEU A 1 127 ? 2.296 -8.787 -29.855 1.00 92.44 127 LEU A C 1
ATOM 1048 O O . LEU A 1 127 ? 2.696 -8.697 -28.690 1.00 92.44 127 LEU A O 1
ATOM 1052 N N . LEU A 1 128 ? 1.836 -7.726 -30.531 1.00 94.81 128 LEU A N 1
ATOM 1053 C CA . LEU A 1 128 ? 1.729 -6.391 -29.930 1.00 94.81 128 LEU A CA 1
ATOM 1054 C C . LEU A 1 128 ? 0.804 -6.406 -28.708 1.00 94.81 128 LEU A C 1
ATOM 1056 O O . LEU A 1 128 ? 1.144 -5.846 -27.658 1.00 94.81 128 LEU A O 1
ATOM 1060 N N . LYS A 1 129 ? -0.344 -7.082 -28.822 1.00 95.19 129 LYS A N 1
ATOM 1061 C CA . LYS A 1 129 ? -1.303 -7.241 -27.728 1.00 95.19 129 LYS A CA 1
ATOM 1062 C C . LYS A 1 129 ? -0.680 -7.967 -26.538 1.00 95.19 129 LYS A C 1
ATOM 1064 O O . LYS A 1 129 ? -0.805 -7.489 -25.415 1.00 95.19 129 LYS A O 1
ATOM 1069 N N . ARG A 1 130 ? 0.077 -9.047 -26.764 1.00 94.25 130 ARG A N 1
ATOM 1070 C CA . ARG A 1 130 ? 0.801 -9.748 -25.684 1.00 94.25 130 ARG A CA 1
ATOM 1071 C C . ARG A 1 130 ? 1.776 -8.830 -24.947 1.00 94.25 130 ARG A C 1
ATOM 1073 O O . ARG A 1 130 ? 1.813 -8.855 -23.718 1.00 94.25 130 ARG A O 1
ATOM 1080 N N . TYR A 1 131 ? 2.540 -8.004 -25.665 1.00 93.88 131 TYR A N 1
ATOM 1081 C CA . TYR A 1 131 ? 3.427 -7.024 -25.027 1.00 93.88 131 TYR A CA 1
ATOM 1082 C C . TYR A 1 131 ? 2.651 -5.981 -24.216 1.00 93.88 131 TYR A C 1
ATOM 1084 O O . TYR A 1 131 ? 3.070 -5.643 -23.107 1.00 93.88 131 TYR A O 1
ATOM 1092 N N . SER A 1 132 ? 1.516 -5.508 -24.737 1.00 95.19 132 SER A N 1
ATOM 1093 C CA . SER A 1 132 ? 0.622 -4.588 -24.027 1.00 95.19 132 SER A CA 1
ATOM 1094 C C . SER A 1 132 ? 0.108 -5.199 -22.723 1.00 95.19 132 SER A C 1
ATOM 1096 O O . SER A 1 132 ? 0.231 -4.584 -21.665 1.00 95.19 132 SER A O 1
ATOM 1098 N N . ASP A 1 133 ? -0.414 -6.426 -22.783 1.00 94.81 133 ASP A N 1
ATOM 1099 C CA . ASP A 1 133 ? -1.005 -7.123 -21.638 1.00 94.81 133 ASP A CA 1
ATOM 1100 C C . ASP A 1 133 ? 0.033 -7.390 -20.543 1.00 94.81 133 ASP A C 1
ATOM 1102 O O . ASP A 1 133 ? -0.229 -7.181 -19.358 1.00 94.81 133 ASP A O 1
ATOM 1106 N N . VAL A 1 134 ? 1.232 -7.840 -20.924 1.00 92.88 134 VAL A N 1
ATOM 1107 C CA . VAL A 1 134 ? 2.319 -8.097 -19.970 1.00 92.88 134 VAL A CA 1
ATOM 1108 C C . VAL A 1 134 ? 2.826 -6.790 -19.355 1.00 92.88 134 VAL A C 1
ATOM 1110 O O . VAL A 1 134 ? 3.051 -6.741 -18.145 1.00 92.88 134 VAL A O 1
ATOM 1113 N N . SER A 1 135 ? 2.965 -5.721 -20.148 1.00 93.19 135 SER A N 1
ATOM 1114 C CA . SER A 1 135 ? 3.347 -4.402 -19.631 1.00 93.19 135 SER A CA 1
ATOM 1115 C C . SER A 1 135 ? 2.317 -3.860 -18.640 1.00 93.19 135 SER A C 1
ATOM 1117 O O . SER A 1 135 ? 2.711 -3.381 -17.581 1.00 93.19 135 SER A O 1
ATOM 1119 N N . GLY A 1 136 ? 1.021 -3.951 -18.957 1.00 91.62 136 GLY A N 1
ATOM 1120 C CA . GLY A 1 136 ? -0.054 -3.501 -18.069 1.00 91.62 136 GLY A CA 1
ATOM 1121 C C . GLY A 1 136 ? -0.055 -4.259 -16.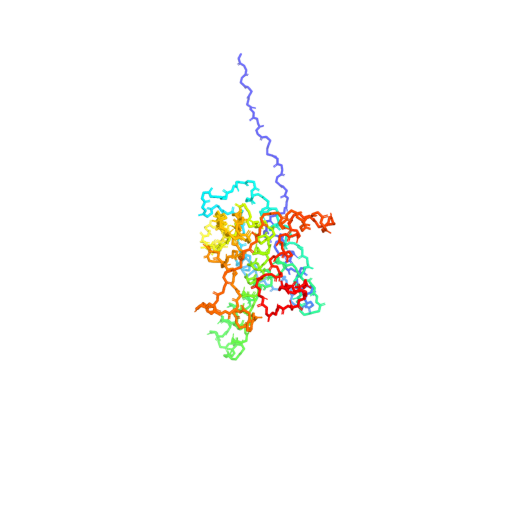742 1.00 91.62 136 GLY A C 1
ATOM 1122 O O . GLY A 1 136 ? -0.004 -3.646 -15.681 1.00 91.62 136 GLY A O 1
ATOM 1123 N N . LYS A 1 137 ? 0.034 -5.596 -16.792 1.00 92.06 137 LYS A N 1
ATOM 1124 C CA . LYS A 1 137 ? 0.130 -6.440 -15.586 1.00 92.06 137 LYS A CA 1
ATOM 1125 C C . LYS A 1 137 ? 1.337 -6.098 -14.712 1.00 92.06 137 LYS A C 1
ATOM 1127 O O . LYS A 1 137 ? 1.242 -6.186 -13.492 1.00 92.06 137 LYS A O 1
ATOM 1132 N N . GLY A 1 138 ? 2.472 -5.738 -15.315 1.00 90.00 138 GLY A N 1
ATOM 1133 C CA . GLY A 1 138 ? 3.666 -5.317 -14.579 1.00 90.00 138 GLY A CA 1
ATOM 1134 C C . GLY A 1 138 ? 3.475 -3.992 -13.836 1.00 90.00 138 GLY A C 1
ATOM 1135 O O . GLY A 1 138 ? 3.903 -3.868 -12.687 1.00 90.00 138 GLY A O 1
ATOM 1136 N N . GLU A 1 139 ? 2.812 -3.023 -14.471 1.00 90.12 139 GLU A N 1
ATOM 1137 C CA . GLU A 1 139 ? 2.483 -1.727 -13.867 1.00 90.12 139 GLU A CA 1
ATOM 1138 C C . GLU A 1 139 ? 1.479 -1.893 -12.718 1.00 90.12 139 GLU A C 1
ATOM 1140 O O . GLU A 1 139 ? 1.743 -1.430 -11.604 1.00 90.12 139 GLU A O 1
ATOM 1145 N N . ASP A 1 140 ? 0.403 -2.649 -12.950 1.00 92.00 140 ASP A N 1
ATOM 1146 C CA . ASP A 1 140 ? -0.615 -2.949 -11.941 1.00 92.00 140 ASP A CA 1
ATOM 1147 C C . ASP A 1 140 ? -0.022 -3.692 -10.741 1.00 92.00 140 ASP A C 1
ATOM 1149 O O . ASP A 1 140 ? -0.249 -3.297 -9.598 1.00 92.00 140 ASP A O 1
ATOM 1153 N N . ALA A 1 141 ? 0.789 -4.729 -10.978 1.00 91.38 141 ALA A N 1
ATOM 1154 C CA . ALA A 1 141 ? 1.422 -5.496 -9.907 1.00 91.38 141 ALA A CA 1
ATOM 1155 C C . ALA A 1 141 ? 2.333 -4.617 -9.040 1.00 91.38 141 ALA A C 1
ATOM 1157 O O . ALA A 1 141 ? 2.296 -4.706 -7.811 1.00 91.38 141 ALA A O 1
ATOM 1158 N N . PHE A 1 142 ? 3.132 -3.743 -9.662 1.00 91.12 142 PHE A N 1
ATOM 1159 C CA . PHE A 1 142 ? 3.979 -2.810 -8.926 1.00 91.12 142 PHE A CA 1
ATOM 1160 C C . PHE A 1 142 ? 3.145 -1.870 -8.044 1.00 91.12 142 PHE A C 1
ATOM 1162 O O . PHE A 1 142 ? 3.418 -1.765 -6.845 1.00 91.12 142 PHE A O 1
ATOM 1169 N N . LEU A 1 143 ? 2.133 -1.208 -8.615 1.00 90.12 143 LEU A N 1
ATOM 1170 C CA . LEU A 1 143 ? 1.306 -0.244 -7.887 1.00 90.12 143 LEU A CA 1
ATOM 1171 C C . LEU A 1 143 ? 0.500 -0.916 -6.771 1.00 90.12 143 LEU A C 1
ATOM 1173 O O . LEU A 1 143 ? 0.474 -0.400 -5.656 1.00 90.12 143 LEU A O 1
ATOM 1177 N N . GLN A 1 144 ? -0.094 -2.082 -7.029 1.00 90.81 144 GLN A N 1
ATOM 1178 C CA . GLN A 1 144 ? -0.852 -2.834 -6.029 1.00 90.81 144 GLN A CA 1
ATOM 1179 C C . GLN A 1 144 ? 0.030 -3.265 -4.857 1.00 90.81 144 GLN A C 1
ATOM 1181 O O . GLN A 1 144 ? -0.311 -2.975 -3.712 1.00 90.81 144 GLN A O 1
ATOM 1186 N N . CYS A 1 145 ? 1.183 -3.896 -5.110 1.00 90.50 145 CYS A N 1
ATOM 1187 C CA . CYS A 1 145 ? 2.104 -4.286 -4.037 1.00 90.50 145 CYS A CA 1
ATOM 1188 C C . CYS A 1 145 ? 2.602 -3.069 -3.249 1.00 90.50 145 CYS A C 1
ATOM 1190 O O . CYS A 1 145 ? 2.666 -3.107 -2.022 1.00 90.50 145 CYS A O 1
ATOM 1192 N N . PHE A 1 146 ? 2.933 -1.977 -3.942 1.00 89.56 146 PHE A N 1
ATOM 1193 C CA . PHE A 1 146 ? 3.381 -0.747 -3.298 1.00 89.56 146 PHE A CA 1
ATOM 1194 C C . PHE A 1 146 ? 2.297 -0.160 -2.383 1.00 89.56 146 PHE A C 1
ATOM 1196 O O . PHE A 1 146 ? 2.579 0.136 -1.222 1.00 89.56 146 PHE A O 1
ATOM 1203 N N . LEU A 1 147 ? 1.061 -0.031 -2.869 1.00 90.94 147 LEU A N 1
ATOM 1204 C CA . LEU A 1 147 ? -0.063 0.520 -2.109 1.00 90.94 147 LEU A CA 1
ATOM 1205 C C . LEU A 1 147 ? -0.466 -0.365 -0.926 1.00 90.94 147 LEU A C 1
ATOM 1207 O O . LEU A 1 147 ? -0.678 0.151 0.170 1.00 90.94 147 LEU A O 1
ATOM 1211 N N . LEU A 1 148 ? -0.539 -1.685 -1.121 1.00 90.25 148 LEU A N 1
ATOM 1212 C CA . LEU A 1 148 ? -0.912 -2.629 -0.065 1.00 90.25 148 LEU A CA 1
ATOM 1213 C C . LEU A 1 148 ? 0.087 -2.615 1.094 1.00 90.25 148 LEU A C 1
ATOM 1215 O O . LEU A 1 148 ? -0.324 -2.604 2.254 1.00 90.25 148 LEU A O 1
ATOM 1219 N N . ASP A 1 149 ? 1.389 -2.556 0.809 1.00 90.38 149 ASP A N 1
ATOM 1220 C CA . ASP A 1 149 ? 2.390 -2.513 1.875 1.00 90.38 149 ASP A CA 1
ATOM 1221 C C . ASP A 1 149 ? 2.436 -1.156 2.592 1.00 90.38 149 ASP A C 1
ATOM 1223 O O . ASP A 1 149 ? 2.653 -1.112 3.805 1.00 90.38 149 ASP A O 1
ATOM 1227 N N . HIS A 1 150 ? 2.148 -0.047 1.900 1.00 91.75 150 HIS A N 1
ATOM 1228 C CA . HIS A 1 150 ? 1.954 1.240 2.579 1.00 91.75 150 HIS A CA 1
ATOM 1229 C C . HIS A 1 150 ? 0.716 1.217 3.471 1.00 91.75 150 HIS A C 1
ATOM 1231 O O . HIS A 1 150 ? 0.783 1.649 4.621 1.00 91.75 150 HIS A O 1
ATOM 1237 N N . LEU A 1 151 ? -0.394 0.651 2.992 1.00 92.38 151 LEU A N 1
ATOM 1238 C CA . LEU A 1 151 ? -1.595 0.485 3.800 1.00 92.38 151 LEU A CA 1
ATOM 1239 C C . LEU A 1 151 ? -1.319 -0.386 5.034 1.00 92.38 151 LEU A C 1
ATOM 1241 O O . LEU A 1 151 ? -1.805 -0.079 6.121 1.00 92.38 151 LEU A O 1
ATOM 1245 N N . LYS A 1 152 ? -0.485 -1.422 4.903 1.00 92.38 152 LYS A N 1
ATOM 1246 C CA . LYS A 1 152 ? -0.036 -2.250 6.028 1.00 92.38 152 LYS A CA 1
ATOM 1247 C C . LYS A 1 152 ? 0.757 -1.449 7.063 1.00 92.38 152 LYS A C 1
ATOM 1249 O O . LYS A 1 152 ? 0.467 -1.587 8.251 1.00 92.38 152 LYS A O 1
ATOM 1254 N N . ILE A 1 153 ? 1.700 -0.599 6.641 1.00 93.94 153 ILE A N 1
ATOM 1255 C CA . ILE A 1 153 ? 2.422 0.309 7.554 1.00 93.94 153 ILE A CA 1
ATOM 1256 C C . ILE A 1 153 ? 1.427 1.208 8.298 1.00 93.94 153 ILE A C 1
ATOM 1258 O O . ILE A 1 153 ? 1.454 1.289 9.524 1.00 93.94 153 ILE A O 1
ATOM 1262 N N . LEU A 1 154 ? 0.511 1.854 7.574 1.00 95.19 154 LEU A N 1
ATOM 1263 C CA . LEU A 1 154 ? -0.466 2.763 8.179 1.00 95.19 154 LEU A CA 1
ATOM 1264 C C . LEU A 1 154 ? -1.435 2.047 9.123 1.00 95.19 154 LEU A C 1
ATOM 1266 O O . LEU A 1 154 ? -1.798 2.584 10.169 1.00 95.19 154 LEU A O 1
ATOM 1270 N N . THR A 1 155 ? -1.813 0.814 8.796 1.00 94.94 155 THR A N 1
ATOM 1271 C CA . THR A 1 155 ? -2.649 -0.040 9.647 1.00 94.94 155 THR A CA 1
ATOM 1272 C C . THR A 1 155 ? -1.929 -0.396 10.944 1.00 94.94 155 THR A C 1
ATOM 1274 O O . THR A 1 155 ? -2.517 -0.289 12.014 1.00 94.94 155 THR A O 1
ATOM 1277 N N . GLN A 1 156 ? -0.642 -0.751 10.874 1.00 94.56 156 GLN A N 1
ATOM 1278 C CA . GLN A 1 156 ? 0.188 -0.982 12.059 1.00 94.56 156 GLN A CA 1
ATOM 1279 C C . GLN A 1 156 ? 0.248 0.264 12.950 1.00 94.56 156 GLN A C 1
ATOM 1281 O O . GLN A 1 156 ? 0.159 0.160 14.170 1.00 94.56 156 GLN A O 1
ATOM 1286 N N . MET A 1 157 ? 0.370 1.453 12.357 1.00 95.00 157 MET A N 1
ATOM 1287 C CA . MET A 1 157 ? 0.423 2.717 13.100 1.00 95.00 157 MET A CA 1
ATOM 1288 C C . MET A 1 157 ? -0.939 3.170 13.650 1.00 95.00 157 MET A C 1
ATOM 1290 O O . MET A 1 157 ? -0.979 3.970 14.584 1.00 95.00 157 MET A O 1
ATOM 1294 N N . SER A 1 158 ? -2.047 2.687 13.086 1.00 95.50 158 SER A N 1
ATOM 1295 C CA . SER A 1 158 ? -3.402 3.095 13.468 1.00 95.50 158 SER A CA 1
ATOM 1296 C C . SER A 1 158 ? -3.809 2.502 14.812 1.00 95.50 158 SER A C 1
ATOM 1298 O O . SER A 1 158 ? -3.610 1.318 15.068 1.00 95.50 158 SER A O 1
ATOM 1300 N N . ASN A 1 159 ? -4.430 3.315 15.663 1.00 93.56 159 ASN A N 1
ATOM 1301 C CA . ASN A 1 159 ? -4.896 2.899 16.980 1.00 93.56 159 ASN A CA 1
ATOM 1302 C C . ASN A 1 159 ? -6.299 3.483 17.249 1.00 93.56 159 ASN A C 1
ATOM 1304 O O . ASN A 1 159 ? -6.450 4.708 17.177 1.00 93.56 159 ASN A O 1
ATOM 1308 N N . PRO A 1 160 ? -7.301 2.651 17.611 1.00 93.81 160 PRO A N 1
ATOM 1309 C CA . PRO A 1 160 ? -8.681 3.100 17.816 1.00 93.81 160 PRO A CA 1
ATOM 1310 C C . PRO A 1 160 ? -8.862 4.213 18.855 1.00 93.81 160 PRO A C 1
ATOM 1312 O O . PRO A 1 160 ? -9.791 5.007 18.737 1.00 93.81 160 PRO A O 1
ATOM 1315 N N . GLU A 1 161 ? -7.989 4.296 19.862 1.00 92.56 161 GLU A N 1
ATOM 1316 C CA . GLU A 1 161 ? -8.043 5.336 20.896 1.00 92.56 161 GLU A CA 1
ATOM 1317 C C . GLU A 1 161 ? -7.391 6.652 20.478 1.00 92.56 161 GLU A C 1
ATOM 1319 O O . GLU A 1 161 ? -7.687 7.684 21.079 1.00 92.56 161 GLU A O 1
ATOM 1324 N N . HIS A 1 162 ? -6.499 6.624 19.483 1.00 93.69 162 HIS A N 1
ATOM 1325 C CA . HIS A 1 162 ? -5.623 7.752 19.166 1.00 93.69 162 HIS A CA 1
ATOM 1326 C C . HIS A 1 162 ? -5.919 8.372 17.808 1.00 93.69 162 HIS A C 1
ATOM 1328 O O . HIS A 1 162 ? -6.164 9.572 17.740 1.00 93.69 162 HIS A O 1
ATOM 1334 N N . LYS A 1 163 ? -5.829 7.586 16.730 1.00 95.81 163 LYS A N 1
ATOM 1335 C CA . LYS A 1 163 ? -6.134 7.999 15.355 1.00 95.81 163 LYS A CA 1
ATOM 1336 C C . LYS A 1 163 ? -5.985 6.841 14.378 1.00 95.81 163 LYS A C 1
ATOM 1338 O O . LYS A 1 163 ? -5.212 5.909 14.603 1.00 95.81 163 LYS A O 1
ATOM 1343 N N . TYR A 1 164 ? -6.675 6.971 13.255 1.00 97.06 164 TYR A N 1
ATOM 1344 C CA . TYR A 1 164 ? -6.519 6.109 12.089 1.00 97.06 164 TYR A CA 1
ATOM 1345 C C . TYR A 1 164 ? -5.734 6.826 11.002 1.00 97.06 164 TYR A C 1
ATOM 1347 O O . TYR A 1 164 ? -5.959 8.012 10.770 1.00 97.06 164 TYR A O 1
ATOM 1355 N N . PHE A 1 165 ? -4.847 6.107 10.323 1.00 97.56 165 PHE A N 1
ATOM 1356 C CA . PHE A 1 165 ? -4.113 6.615 9.171 1.00 97.56 165 PHE A CA 1
ATOM 1357 C C . PHE A 1 165 ? -4.693 6.053 7.879 1.00 97.56 165 PHE A C 1
ATOM 1359 O O . PHE A 1 165 ? -4.949 4.856 7.785 1.00 97.56 165 PHE A O 1
ATOM 1366 N N . ALA A 1 166 ? -4.846 6.913 6.880 1.00 96.69 166 ALA A N 1
ATOM 1367 C CA . ALA A 1 166 ? -5.193 6.562 5.509 1.00 96.69 166 ALA A CA 1
ATOM 1368 C C . ALA A 1 166 ? -4.158 7.173 4.559 1.00 96.69 166 ALA A C 1
ATOM 1370 O O . ALA A 1 166 ? -3.343 8.005 4.972 1.00 96.69 166 ALA A O 1
ATOM 1371 N N . LEU A 1 167 ? -4.194 6.781 3.290 1.00 95.38 167 LEU A N 1
ATOM 1372 C CA . LEU A 1 167 ? -3.323 7.363 2.277 1.00 95.38 167 LEU A CA 1
ATOM 1373 C C . LEU A 1 167 ? -4.090 7.780 1.034 1.00 95.38 167 LEU A C 1
ATOM 1375 O O . LEU A 1 167 ? -5.209 7.331 0.801 1.00 95.38 167 LEU A O 1
ATOM 1379 N N . ASP A 1 168 ? -3.440 8.618 0.244 1.00 93.12 168 ASP A N 1
ATOM 1380 C CA . ASP A 1 168 ? -3.716 8.820 -1.168 1.00 93.12 168 ASP A CA 1
ATOM 1381 C C . ASP A 1 168 ? -2.386 8.764 -1.933 1.00 93.12 168 ASP A C 1
ATOM 1383 O O . ASP A 1 168 ? -1.308 8.991 -1.365 1.00 93.12 168 ASP A O 1
ATOM 1387 N N . LEU A 1 169 ? -2.442 8.415 -3.214 1.00 89.94 169 LEU A N 1
ATOM 1388 C CA . LEU A 1 169 ? -1.268 8.374 -4.077 1.00 89.94 169 LEU A CA 1
ATOM 1389 C C . LEU A 1 169 ? -1.407 9.452 -5.141 1.00 89.94 169 LEU A C 1
ATOM 1391 O O . LEU A 1 169 ? -2.143 9.287 -6.110 1.00 89.94 169 LEU A O 1
ATOM 1395 N N . THR A 1 170 ? -0.629 10.521 -4.999 1.00 87.31 170 THR A N 1
ATOM 1396 C CA . THR A 1 170 ? -0.654 11.639 -5.940 1.00 87.31 170 THR A CA 1
ATOM 1397 C C . THR A 1 170 ? 0.492 11.507 -6.943 1.00 87.31 170 THR A C 1
ATOM 1399 O O . THR A 1 170 ? 1.653 11.800 -6.609 1.00 87.31 170 THR A O 1
ATOM 1402 N N . PRO A 1 171 ? 0.218 11.077 -8.193 1.00 87.19 171 PRO A N 1
ATOM 1403 C CA . PRO A 1 171 ? 1.195 11.169 -9.261 1.00 87.19 171 PRO A CA 1
ATOM 1404 C C . PRO A 1 171 ? 1.379 12.635 -9.657 1.00 87.19 171 PRO A C 1
ATOM 1406 O O . PRO A 1 171 ? 0.426 13.385 -9.848 1.00 87.19 171 PRO A O 1
ATOM 1409 N N . SER A 1 172 ? 2.626 13.051 -9.828 1.00 87.56 172 SER A N 1
ATOM 1410 C CA . SER A 1 172 ? 2.965 14.380 -10.340 1.00 87.56 172 SER A CA 1
ATOM 1411 C C . SER A 1 172 ? 4.061 14.279 -11.389 1.00 87.56 172 SER A C 1
ATOM 1413 O O . SER A 1 172 ? 4.894 13.371 -11.361 1.00 87.56 172 SER A O 1
ATOM 1415 N N . LEU A 1 173 ? 4.069 15.210 -12.341 1.00 83.88 173 LEU A N 1
ATOM 1416 C CA . LEU A 1 173 ? 5.161 15.312 -13.300 1.00 83.88 173 LEU A CA 1
ATOM 1417 C C . LEU A 1 173 ? 6.329 16.044 -12.641 1.00 83.88 173 LEU A C 1
ATOM 1419 O O . LEU A 1 173 ? 6.202 17.181 -12.194 1.00 83.88 173 LEU A O 1
ATOM 1423 N N . ALA A 1 174 ? 7.479 15.385 -12.590 1.00 75.44 174 ALA A N 1
ATOM 1424 C CA . ALA A 1 174 ? 8.735 15.993 -12.205 1.00 75.44 174 ALA A CA 1
ATOM 1425 C C . ALA A 1 174 ? 9.524 16.348 -13.468 1.00 75.44 174 ALA A C 1
ATOM 1427 O O . ALA A 1 174 ? 9.936 15.465 -14.230 1.00 75.44 174 ALA A O 1
ATOM 1428 N N . ASN A 1 175 ? 9.776 17.645 -13.653 1.00 65.56 175 ASN A N 1
ATOM 1429 C CA . ASN A 1 175 ? 10.758 18.122 -14.619 1.00 65.56 175 ASN A CA 1
ATOM 1430 C C . ASN A 1 175 ? 12.139 17.714 -14.105 1.00 65.56 175 ASN A C 1
ATOM 1432 O O . ASN A 1 175 ? 12.633 18.255 -13.116 1.00 65.56 175 ASN A O 1
ATOM 1436 N N . SER A 1 176 ? 12.742 16.716 -14.741 1.00 59.38 176 SER A N 1
ATOM 1437 C CA . SER A 1 176 ? 14.062 16.216 -14.370 1.00 59.38 176 SER A CA 1
ATOM 1438 C C . SER A 1 176 ? 15.010 16.288 -15.560 1.00 59.38 176 SER A C 1
ATOM 1440 O O . SER A 1 176 ? 14.585 16.240 -16.716 1.00 59.38 176 SER A O 1
ATOM 1442 N N . VAL A 1 177 ? 16.310 16.407 -15.286 1.00 50.59 177 VAL A N 1
ATOM 1443 C CA . VAL A 1 177 ? 17.341 16.359 -16.330 1.00 50.59 177 VAL A CA 1
ATOM 1444 C C . VAL A 1 177 ? 17.248 14.994 -17.028 1.00 50.59 177 VAL A C 1
ATOM 1446 O O . VAL A 1 177 ? 17.540 13.968 -16.415 1.00 50.59 177 VAL A O 1
ATOM 1449 N N . GLY A 1 178 ? 16.798 14.982 -18.288 1.00 50.88 178 GLY A N 1
ATOM 1450 C CA . GLY A 1 178 ? 16.553 13.762 -19.073 1.00 50.88 178 GLY A CA 1
ATOM 1451 C C . GLY A 1 178 ? 15.081 13.453 -19.392 1.00 50.88 178 GLY A C 1
ATOM 1452 O O . GLY A 1 178 ? 14.820 12.422 -20.006 1.00 50.88 178 GLY A O 1
ATOM 1453 N N . GLY A 1 179 ? 14.136 14.324 -19.014 1.00 57.12 179 GLY A N 1
ATOM 1454 C CA . GLY A 1 179 ? 12.729 14.257 -19.433 1.00 57.12 179 GLY A CA 1
ATOM 1455 C C . GLY A 1 179 ? 11.717 14.330 -18.285 1.00 57.12 179 GLY A C 1
ATOM 1456 O O . GLY A 1 179 ? 12.076 14.439 -17.106 1.00 57.12 179 GLY A O 1
ATOM 1457 N N . ASN A 1 180 ? 10.434 14.255 -18.650 1.00 65.44 180 ASN A N 1
ATOM 1458 C CA . ASN A 1 180 ? 9.319 14.207 -17.705 1.00 65.44 180 ASN A CA 1
ATOM 1459 C C . ASN A 1 180 ? 9.314 12.846 -17.008 1.00 65.44 180 ASN A C 1
ATOM 1461 O O . ASN A 1 180 ? 9.112 11.817 -17.653 1.00 65.44 180 ASN A O 1
ATOM 1465 N N . ARG A 1 181 ? 9.538 12.837 -15.694 1.00 77.81 181 ARG A N 1
ATOM 1466 C CA . ARG A 1 181 ? 9.429 11.629 -14.869 1.00 77.81 181 ARG A CA 1
ATOM 1467 C C . ARG A 1 181 ? 8.175 11.707 -14.028 1.00 77.81 181 ARG A C 1
ATOM 1469 O O . ARG A 1 181 ? 7.786 12.786 -13.591 1.00 77.81 181 ARG A O 1
ATOM 1476 N N . VAL A 1 182 ? 7.570 10.558 -13.760 1.00 84.75 182 VAL A N 1
ATOM 1477 C CA . VAL A 1 182 ? 6.455 10.496 -12.818 1.00 84.75 182 VAL A CA 1
ATOM 1478 C C . VAL A 1 182 ? 7.024 10.399 -11.407 1.00 84.75 182 VAL A C 1
ATOM 1480 O O . VAL A 1 182 ? 7.774 9.476 -11.075 1.00 84.75 182 VAL A O 1
ATOM 1483 N N . LYS A 1 183 ? 6.688 11.384 -10.584 1.00 88.69 183 LYS A N 1
ATOM 1484 C CA . LYS A 1 183 ? 6.916 11.392 -9.147 1.00 88.69 183 LYS A CA 1
ATOM 1485 C C . LYS A 1 183 ? 5.685 10.817 -8.458 1.00 88.69 183 LYS A C 1
ATOM 1487 O O . LYS A 1 183 ? 4.571 11.259 -8.727 1.00 88.69 183 LYS A O 1
ATOM 1492 N N . LEU A 1 184 ? 5.907 9.850 -7.577 1.00 88.62 184 LEU A N 1
ATOM 1493 C CA . LEU A 1 184 ? 4.875 9.263 -6.733 1.00 88.62 184 LEU A CA 1
ATOM 1494 C C . LEU A 1 184 ? 5.047 9.804 -5.316 1.00 88.62 184 LEU A C 1
ATOM 1496 O O . LEU A 1 184 ? 6.060 9.531 -4.665 1.00 88.62 184 LEU A O 1
ATOM 1500 N N . THR A 1 185 ? 4.064 10.582 -4.866 1.00 90.38 185 THR A N 1
ATOM 1501 C CA . THR A 1 185 ? 3.971 11.061 -3.484 1.00 90.38 185 THR A CA 1
ATOM 1502 C C . THR A 1 185 ? 2.891 10.262 -2.771 1.00 90.38 185 THR A C 1
ATOM 1504 O O . THR A 1 185 ? 1.777 10.158 -3.276 1.00 90.38 185 THR A O 1
ATOM 1507 N N . VAL A 1 186 ? 3.225 9.699 -1.610 1.00 93.19 186 VAL A N 1
ATOM 1508 C CA . VAL A 1 186 ? 2.233 9.118 -0.700 1.00 93.19 186 VAL A CA 1
ATOM 1509 C C . VAL A 1 186 ? 1.775 10.229 0.233 1.00 93.19 186 VAL A C 1
ATOM 1511 O O . VAL A 1 186 ? 2.545 10.668 1.090 1.00 93.19 186 VAL A O 1
ATOM 1514 N N . ASP A 1 187 ? 0.550 10.699 0.042 1.00 95.06 187 ASP A N 1
ATOM 1515 C CA . ASP A 1 187 ? -0.081 11.665 0.932 1.00 95.06 187 ASP A CA 1
ATOM 1516 C C . ASP A 1 187 ? -0.725 10.902 2.086 1.00 95.06 187 ASP A C 1
ATOM 1518 O O . ASP A 1 187 ? -1.561 10.027 1.881 1.00 95.06 187 ASP A O 1
ATOM 1522 N N . VAL A 1 188 ? -0.306 11.196 3.314 1.00 97.31 188 VAL A N 1
ATOM 1523 C CA . VAL A 1 188 ? -0.778 10.502 4.515 1.00 97.31 188 VAL A CA 1
ATOM 1524 C C . VAL A 1 188 ? -1.810 11.371 5.212 1.00 97.31 188 VAL A C 1
ATOM 1526 O O . VAL A 1 188 ? -1.544 12.531 5.528 1.00 97.31 188 VAL A O 1
ATOM 1529 N N . PHE A 1 189 ? -2.967 10.796 5.508 1.00 97.69 189 PHE A N 1
ATOM 1530 C CA . PHE A 1 189 ? -4.058 11.441 6.228 1.00 97.69 189 PHE A CA 1
ATOM 1531 C C . PHE A 1 189 ? -4.233 10.768 7.583 1.00 97.69 189 PHE A C 1
ATOM 1533 O O . PHE A 1 189 ? -4.084 9.552 7.694 1.00 97.69 189 PHE A O 1
ATOM 1540 N N . ALA A 1 190 ? -4.574 11.543 8.609 1.00 97.56 190 ALA A N 1
ATOM 1541 C CA . ALA A 1 190 ? -4.947 11.002 9.909 1.00 97.56 190 ALA A CA 1
ATOM 1542 C C . ALA A 1 190 ? -6.341 11.469 10.323 1.00 97.56 190 ALA A C 1
ATOM 1544 O O . ALA A 1 190 ? -6.726 12.611 10.082 1.00 97.56 190 ALA A O 1
ATOM 1545 N N . PHE A 1 191 ? -7.083 10.582 10.974 1.00 97.38 191 PHE A N 1
ATOM 1546 C CA . PHE A 1 191 ? -8.448 10.817 11.421 1.00 97.38 191 PHE A CA 1
ATOM 1547 C C . PHE A 1 191 ? -8.522 10.636 12.932 1.00 97.38 191 PHE A C 1
ATOM 1549 O O . PHE A 1 191 ? -8.027 9.620 13.433 1.00 97.38 191 PHE A O 1
ATOM 1556 N N . PRO A 1 192 ? -9.122 11.589 13.667 1.00 96.25 192 PRO A N 1
ATOM 1557 C CA . PRO A 1 192 ? -9.308 11.450 15.101 1.00 96.25 192 PRO A CA 1
ATOM 1558 C C . PRO A 1 192 ? -10.188 10.230 15.423 1.00 96.25 192 PRO A C 1
ATOM 1560 O O . PRO A 1 192 ? -10.948 9.751 14.575 1.00 96.25 192 PRO A O 1
ATOM 1563 N N . PRO A 1 193 ? -10.104 9.716 16.655 1.00 94.81 193 PRO A N 1
ATOM 1564 C CA . PRO A 1 193 ? -10.841 8.534 17.053 1.00 94.81 193 PRO A CA 1
ATOM 1565 C C . PRO A 1 193 ? -12.338 8.855 17.146 1.00 94.81 193 PRO A C 1
ATOM 1567 O O . PRO A 1 193 ? -12.736 9.880 17.705 1.00 94.81 193 PRO A O 1
ATOM 1570 N N . ASN A 1 194 ? -13.186 7.960 16.639 1.00 95.06 194 ASN A N 1
ATOM 1571 C CA . ASN A 1 194 ? -14.636 8.084 16.779 1.00 95.06 194 ASN A CA 1
ATOM 1572 C C . ASN A 1 194 ? -15.070 7.467 18.115 1.00 95.06 194 ASN A C 1
ATOM 1574 O O . ASN A 1 194 ? -15.276 6.257 18.229 1.00 95.06 194 ASN A O 1
ATOM 1578 N N . LYS A 1 195 ? -15.134 8.316 19.143 1.00 95.19 195 LYS A N 1
ATOM 1579 C CA . LYS A 1 195 ? -15.474 7.940 20.516 1.00 95.19 195 LYS A CA 1
ATOM 1580 C C . LYS A 1 195 ? -16.967 8.114 20.777 1.00 95.19 195 LYS A C 1
ATOM 1582 O O . LYS A 1 195 ? -17.526 9.177 20.522 1.00 95.19 195 LYS A O 1
ATOM 1587 N N . GLN A 1 196 ? -17.578 7.108 21.392 1.00 94.31 196 GLN A N 1
ATOM 1588 C CA . GLN A 1 196 ? -18.960 7.143 21.866 1.00 94.31 196 GLN A CA 1
ATOM 1589 C C . GLN A 1 196 ? -19.043 6.704 23.331 1.00 94.31 196 GLN A C 1
ATOM 1591 O O . GLN A 1 196 ? -18.118 6.089 23.867 1.00 94.31 196 GLN A O 1
ATOM 1596 N N . ILE A 1 197 ? -20.152 7.032 23.993 1.00 93.00 197 ILE A N 1
ATOM 1597 C CA . ILE A 1 197 ? -20.481 6.523 25.326 1.00 93.00 197 ILE A CA 1
ATOM 1598 C C . ILE A 1 197 ? -21.647 5.550 25.171 1.00 93.00 197 ILE A C 1
ATOM 1600 O O . ILE A 1 197 ? -22.733 5.958 24.768 1.00 93.00 197 ILE A O 1
ATOM 1604 N N . LEU A 1 198 ? -21.424 4.279 25.503 1.00 89.75 198 LEU A N 1
ATOM 1605 C CA . LEU A 1 198 ? -22.469 3.256 25.534 1.00 89.75 198 LEU A CA 1
ATOM 1606 C C . LEU A 1 198 ? -22.758 2.848 26.975 1.00 89.75 198 LEU A C 1
ATOM 1608 O O . LEU A 1 198 ? -21.840 2.725 27.785 1.00 89.75 198 LEU A O 1
ATOM 1612 N N . HIS A 1 199 ? -24.028 2.615 27.290 1.00 88.38 199 HIS A N 1
ATOM 1613 C CA . HIS A 1 199 ? -24.428 2.080 28.588 1.00 88.38 199 HIS A CA 1
ATOM 1614 C C . HIS A 1 199 ? -24.387 0.553 28.528 1.00 88.38 199 HIS A C 1
ATOM 1616 O O . HIS A 1 199 ? -25.095 -0.061 27.734 1.00 88.38 199 HIS A O 1
ATOM 1622 N N . ILE A 1 200 ? -23.533 -0.057 29.349 1.00 82.88 200 ILE A N 1
ATOM 1623 C CA . ILE A 1 200 ? -23.406 -1.514 29.468 1.00 82.88 200 ILE A CA 1
ATOM 1624 C C . ILE A 1 200 ? -23.695 -1.868 30.923 1.00 82.88 200 ILE A C 1
ATOM 1626 O O . ILE A 1 200 ? -22.918 -1.498 31.806 1.00 82.88 200 ILE A O 1
ATOM 1630 N N . HIS A 1 201 ? -24.813 -2.563 31.159 1.00 83.56 201 HIS A N 1
ATOM 1631 C CA . HIS A 1 201 ? -25.365 -2.821 32.498 1.00 83.56 201 HIS A CA 1
ATOM 1632 C C . HIS A 1 201 ? -25.523 -1.524 33.315 1.00 83.56 201 HIS A C 1
ATOM 1634 O O . HIS A 1 201 ? -24.994 -1.422 34.416 1.00 83.56 201 HIS A O 1
ATOM 1640 N N . ASP A 1 202 ? -26.153 -0.502 32.724 1.00 87.75 202 ASP A N 1
ATOM 1641 C CA . ASP A 1 202 ? -26.372 0.840 33.299 1.00 87.75 202 ASP A CA 1
ATOM 1642 C C . ASP A 1 202 ? -25.114 1.670 33.604 1.00 87.75 202 ASP A C 1
ATOM 1644 O O . ASP A 1 202 ? -25.208 2.833 33.992 1.00 87.75 202 ASP A O 1
ATOM 1648 N N . PHE A 1 203 ? -23.918 1.136 33.349 1.00 89.44 203 PHE A N 1
ATOM 1649 C CA . PHE A 1 203 ? -22.682 1.898 33.485 1.00 89.44 203 PHE A CA 1
ATOM 1650 C C . PHE A 1 203 ? -22.303 2.562 32.158 1.00 89.44 203 PHE A C 1
ATOM 1652 O O . PHE A 1 203 ? -22.149 1.856 31.155 1.00 89.44 203 PHE A O 1
ATOM 1659 N N . PRO A 1 204 ? -22.068 3.887 32.130 1.00 90.94 204 PRO A N 1
ATOM 1660 C CA . PRO A 1 204 ? -21.543 4.555 30.950 1.00 90.94 204 PRO A CA 1
ATOM 1661 C C . PRO A 1 204 ? -20.099 4.107 30.710 1.00 90.94 204 PRO A C 1
ATOM 1663 O O . PRO A 1 204 ? -19.225 4.225 31.574 1.00 90.94 204 PRO A O 1
ATOM 1666 N N . ARG A 1 205 ? -19.830 3.578 29.519 1.00 89.56 205 ARG A N 1
ATOM 1667 C CA . ARG A 1 205 ? -18.513 3.095 29.104 1.00 89.56 205 ARG A CA 1
ATOM 1668 C C . ARG A 1 205 ? -18.077 3.815 27.828 1.00 89.56 205 ARG A C 1
ATOM 1670 O O . ARG A 1 205 ? -18.831 3.817 26.856 1.00 89.56 205 ARG A O 1
ATOM 1677 N N . PRO A 1 206 ? -16.864 4.398 27.794 1.00 92.25 206 PRO A N 1
ATOM 1678 C CA . PRO A 1 206 ? -16.308 4.903 26.553 1.00 92.25 206 PRO A CA 1
ATOM 1679 C C . PRO A 1 206 ? -15.955 3.738 25.632 1.00 92.25 206 PRO A C 1
ATOM 1681 O O . PRO A 1 206 ? -15.309 2.770 26.046 1.00 92.25 206 PRO A O 1
ATOM 1684 N N . VAL A 1 207 ? -16.374 3.865 24.383 1.00 94.38 207 VAL A N 1
ATOM 1685 C CA . VAL A 1 207 ? -16.065 2.931 23.309 1.00 94.38 207 VAL A CA 1
ATOM 1686 C C . VAL A 1 207 ? -15.540 3.696 22.101 1.00 94.38 207 VAL A C 1
ATOM 1688 O O . VAL A 1 207 ? -15.882 4.860 21.894 1.00 94.38 207 VAL A O 1
ATOM 1691 N N . TYR A 1 208 ? -14.707 3.037 21.312 1.00 95.50 208 TYR A N 1
ATOM 1692 C CA . TYR A 1 208 ? -14.047 3.594 20.141 1.00 95.50 208 TYR A CA 1
ATOM 1693 C C . TYR A 1 208 ? -14.449 2.776 18.925 1.00 95.50 208 TYR A C 1
ATOM 1695 O O . TYR A 1 208 ? -14.375 1.548 18.970 1.00 95.50 208 TYR A O 1
ATOM 1703 N N . ALA A 1 209 ? -14.909 3.433 17.862 1.00 95.00 209 ALA A N 1
ATOM 1704 C CA . ALA A 1 209 ? -15.282 2.733 16.641 1.00 95.00 209 ALA A CA 1
ATOM 1705 C C . ALA A 1 209 ? -14.047 2.065 16.028 1.00 95.00 209 ALA A C 1
ATOM 1707 O O . ALA A 1 209 ? -12.974 2.674 15.931 1.00 95.00 209 ALA A O 1
ATOM 1708 N N . MET A 1 210 ? -14.215 0.814 15.618 1.00 94.81 210 MET A N 1
ATOM 1709 C CA . MET A 1 210 ? -13.212 0.048 14.891 1.00 94.81 210 MET A CA 1
ATOM 1710 C C . MET A 1 210 ? -13.263 0.419 13.414 1.00 94.81 210 MET A C 1
ATOM 1712 O O . MET A 1 210 ? -14.346 0.582 12.856 1.00 94.81 210 MET A O 1
ATOM 1716 N N . GLY A 1 211 ? -12.110 0.556 12.769 1.00 93.56 211 GLY A N 1
ATOM 1717 C CA . GLY A 1 211 ? -12.052 0.870 11.348 1.00 93.56 211 GLY A CA 1
ATOM 1718 C C . GLY A 1 211 ? -10.682 0.638 10.732 1.00 93.56 211 GLY A C 1
ATOM 1719 O O . GLY A 1 211 ? -9.732 0.233 11.399 1.00 93.56 211 GLY A O 1
ATOM 1720 N N . THR A 1 212 ? -10.593 0.896 9.431 1.00 93.25 212 THR A N 1
ATOM 1721 C CA . THR A 1 212 ? -9.354 0.819 8.649 1.00 93.25 212 THR A CA 1
ATOM 1722 C C . THR A 1 212 ? -9.249 2.039 7.752 1.00 93.25 212 THR A C 1
ATOM 1724 O O . THR A 1 212 ? -10.229 2.404 7.104 1.00 93.25 212 THR A O 1
ATOM 1727 N N . GLY A 1 213 ? -8.072 2.655 7.668 1.00 93.50 213 GLY A N 1
ATOM 1728 C CA . GLY A 1 213 ? -7.819 3.644 6.623 1.00 93.50 213 GLY A CA 1
ATOM 1729 C C . GLY A 1 213 ? -7.905 3.035 5.224 1.00 93.50 213 GLY A C 1
ATOM 1730 O O . GLY A 1 213 ? -7.744 1.832 5.038 1.00 93.50 213 GLY A O 1
ATOM 1731 N N . THR A 1 214 ? -8.164 3.862 4.222 1.00 92.50 214 THR A N 1
ATOM 1732 C CA . THR A 1 214 ? -8.245 3.442 2.820 1.00 92.50 214 THR A CA 1
ATOM 1733 C C . THR A 1 214 ? -7.177 4.140 1.975 1.00 92.50 214 THR A C 1
ATOM 1735 O O . THR A 1 214 ? -6.443 5.002 2.458 1.00 92.50 214 THR A O 1
ATOM 1738 N N . ILE A 1 215 ? -7.091 3.757 0.700 1.00 89.31 215 ILE A N 1
ATOM 1739 C CA . ILE A 1 215 ? -6.221 4.374 -0.319 1.00 89.31 215 ILE A CA 1
ATOM 1740 C C . ILE A 1 215 ? -6.872 5.647 -0.921 1.00 89.31 215 ILE A C 1
ATOM 1742 O O . ILE A 1 215 ? -6.308 6.292 -1.796 1.00 89.31 215 ILE A O 1
ATOM 1746 N N . HIS A 1 216 ? -8.054 6.037 -0.433 1.00 87.62 216 HIS A N 1
ATOM 1747 C CA . HIS A 1 216 ? -8.795 7.225 -0.867 1.00 87.62 216 HIS A CA 1
ATOM 1748 C C . HIS A 1 216 ? -9.093 8.131 0.323 1.00 87.62 216 HIS A C 1
ATOM 1750 O O . HIS A 1 216 ? -10.252 8.479 0.557 1.00 87.62 216 HIS A O 1
ATOM 1756 N N . HIS A 1 217 ? -8.058 8.428 1.120 1.00 89.31 217 HIS A N 1
ATOM 1757 C CA . HIS A 1 217 ? -8.104 9.424 2.197 1.00 89.31 217 HIS A CA 1
ATOM 1758 C C . HIS A 1 217 ? -9.352 9.321 3.100 1.00 89.31 217 HIS A C 1
ATOM 1760 O O . HIS A 1 217 ? -9.931 10.325 3.507 1.00 89.31 217 HIS A O 1
ATOM 1766 N N . SER A 1 218 ? -9.795 8.104 3.421 1.00 93.88 218 SER A N 1
ATOM 1767 C CA . SER A 1 218 ? -10.984 7.871 4.246 1.00 93.88 218 SER A CA 1
ATOM 1768 C C . SER A 1 218 ? -10.770 6.724 5.225 1.00 93.88 218 SER A C 1
ATOM 1770 O O . SER A 1 218 ? -9.806 5.966 5.116 1.00 93.88 218 SER A O 1
ATOM 1772 N N . VAL A 1 219 ? -11.671 6.601 6.199 1.00 95.06 219 VAL A N 1
ATOM 1773 C CA . VAL A 1 219 ? -11.721 5.466 7.124 1.00 95.06 219 VAL A CA 1
ATOM 1774 C C . VAL A 1 219 ? -12.971 4.662 6.816 1.00 95.06 219 VAL A C 1
ATOM 1776 O O . VAL A 1 219 ? -14.079 5.194 6.848 1.00 95.06 219 VAL A O 1
ATOM 1779 N N . ASN A 1 220 ? -12.788 3.377 6.540 1.00 93.94 220 ASN A N 1
ATOM 1780 C CA . ASN A 1 220 ? -13.878 2.423 6.491 1.00 93.94 220 ASN A CA 1
ATOM 1781 C C . ASN A 1 220 ? -14.129 1.892 7.906 1.00 93.94 220 ASN A C 1
ATOM 1783 O O . ASN A 1 220 ? -13.282 1.192 8.467 1.00 93.94 220 ASN A O 1
ATOM 1787 N N . TRP A 1 221 ? -15.264 2.261 8.496 1.00 94.75 221 TRP A N 1
ATOM 1788 C CA . TRP A 1 221 ? -15.659 1.783 9.818 1.00 94.75 221 TRP A CA 1
ATOM 1789 C C . TRP A 1 221 ? -16.151 0.340 9.731 1.00 94.75 221 TRP A C 1
ATOM 1791 O O . TRP A 1 221 ? -16.944 -0.013 8.859 1.00 94.75 221 TRP A O 1
ATOM 1801 N N . THR A 1 222 ? -15.673 -0.498 10.642 1.00 93.94 222 THR A N 1
ATOM 1802 C CA . THR A 1 222 ? -16.035 -1.908 10.703 1.00 93.94 222 THR A CA 1
ATOM 1803 C C . THR A 1 222 ? -17.490 -2.051 11.129 1.00 93.94 222 THR A C 1
ATOM 1805 O O . THR A 1 222 ? -17.898 -1.547 12.177 1.00 93.94 222 THR A O 1
ATOM 1808 N N . ASN A 1 223 ? -18.242 -2.819 10.347 1.00 93.12 223 ASN A N 1
ATOM 1809 C CA . ASN A 1 223 ? -19.592 -3.248 10.675 1.00 93.12 223 ASN A CA 1
ATOM 1810 C C . ASN A 1 223 ? -19.666 -4.777 10.653 1.00 93.12 223 ASN A C 1
ATOM 1812 O O . ASN A 1 223 ? -18.876 -5.436 9.973 1.00 93.12 223 ASN A O 1
ATOM 1816 N N . ILE A 1 224 ? -20.609 -5.328 11.407 1.00 92.56 224 ILE A N 1
ATOM 1817 C CA . ILE A 1 224 ? -20.967 -6.742 11.377 1.00 92.56 224 ILE A CA 1
ATOM 1818 C C . ILE A 1 224 ? -22.413 -6.892 10.911 1.00 92.56 224 ILE A C 1
ATOM 1820 O O . ILE A 1 224 ? -23.283 -6.115 11.306 1.00 92.56 224 ILE A O 1
ATOM 1824 N N . ASP A 1 225 ? -22.661 -7.912 10.096 1.00 92.62 225 ASP A N 1
ATOM 1825 C CA . ASP A 1 225 ? -24.008 -8.301 9.698 1.00 92.62 225 ASP A CA 1
ATOM 1826 C C . ASP A 1 225 ? -24.793 -8.813 10.917 1.00 92.62 225 ASP A C 1
ATOM 1828 O O . ASP A 1 225 ? -24.353 -9.728 11.623 1.00 92.62 225 ASP A O 1
ATOM 1832 N N . ALA A 1 226 ? -25.959 -8.218 11.167 1.00 92.94 226 ALA A N 1
ATOM 1833 C CA . ALA A 1 226 ? -26.839 -8.587 12.267 1.00 92.94 226 ALA A CA 1
ATOM 1834 C C . ALA A 1 226 ? -27.289 -10.057 12.198 1.00 92.94 226 ALA A C 1
ATOM 1836 O O . ALA A 1 226 ? -27.489 -10.680 13.244 1.00 92.94 226 ALA A O 1
ATOM 1837 N N . HIS A 1 227 ? -27.369 -10.654 11.004 1.00 91.62 227 HIS A N 1
ATOM 1838 C CA . HIS A 1 227 ? -27.688 -12.072 10.828 1.00 91.62 227 HIS A CA 1
ATOM 1839 C C . HIS A 1 227 ? -26.675 -12.998 11.512 1.00 91.62 227 HIS A C 1
ATOM 1841 O O . HIS A 1 227 ? -27.053 -14.076 11.973 1.00 91.62 227 HIS A O 1
ATOM 1847 N N . LEU A 1 228 ? -25.412 -12.575 11.670 1.00 91.00 228 LEU A N 1
ATOM 1848 C CA . LEU A 1 228 ? -24.401 -13.344 12.410 1.00 91.00 228 LEU A CA 1
ATOM 1849 C C . LEU A 1 228 ? -24.728 -13.468 13.905 1.00 91.00 228 LEU A C 1
ATOM 1851 O O . LEU A 1 228 ? -24.196 -14.349 14.584 1.00 91.00 228 LEU A O 1
ATOM 1855 N N . LEU A 1 229 ? -25.608 -12.609 14.425 1.00 89.25 229 LEU A N 1
ATOM 1856 C CA . LEU A 1 229 ? -26.087 -12.663 15.804 1.00 89.25 229 LEU A CA 1
ATOM 1857 C C . LEU A 1 229 ? -27.345 -13.529 15.963 1.00 89.25 229 LEU A C 1
ATOM 1859 O O . LEU A 1 229 ? -27.722 -13.815 17.102 1.00 89.25 229 LEU A O 1
ATOM 1863 N N . GLY A 1 230 ? -27.965 -13.985 14.866 1.00 85.88 230 GLY A N 1
ATOM 1864 C CA . GLY A 1 230 ? -29.185 -14.799 14.854 1.00 85.88 230 GLY A CA 1
ATOM 1865 C C . GLY A 1 230 ? -30.290 -14.238 15.756 1.00 85.88 230 GLY A C 1
ATOM 1866 O O . GLY A 1 230 ? -30.420 -13.029 15.923 1.00 85.88 230 GLY A O 1
ATOM 1867 N N . ASP A 1 231 ? -31.018 -15.126 16.435 1.00 85.56 231 ASP A N 1
ATOM 1868 C CA . ASP A 1 231 ? -32.175 -14.768 17.279 1.00 85.56 231 ASP A CA 1
ATOM 1869 C C . ASP A 1 231 ? -31.858 -13.912 18.521 1.00 85.56 231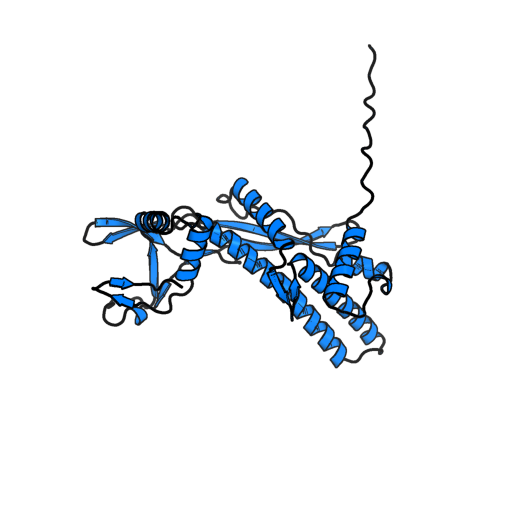 ASP A C 1
ATOM 1871 O O . ASP A 1 231 ? -32.733 -13.656 19.338 1.00 85.56 231 ASP A O 1
ATOM 1875 N N . SER A 1 232 ? -30.607 -13.504 18.758 1.00 85.62 232 SER A N 1
ATOM 1876 C CA . SER A 1 232 ? -30.305 -12.606 19.885 1.00 85.62 232 SER A CA 1
ATOM 1877 C C . SER A 1 232 ? -30.417 -11.133 19.535 1.00 85.62 232 SER A C 1
ATOM 1879 O O . SER A 1 232 ? -30.462 -10.309 20.448 1.00 85.62 232 SER A O 1
ATOM 1881 N N . TYR A 1 233 ? -30.449 -10.787 18.250 1.00 89.12 233 TYR A N 1
ATOM 1882 C CA . TYR A 1 233 ? -30.619 -9.413 17.811 1.00 89.12 233 TYR A CA 1
ATOM 1883 C C . TYR A 1 233 ? -32.008 -9.226 17.199 1.00 89.12 233 TYR A C 1
ATOM 1885 O O . TYR A 1 233 ? -32.358 -9.869 16.218 1.00 89.12 233 TYR A O 1
ATOM 1893 N N . HIS A 1 234 ? -32.787 -8.319 17.788 1.00 88.88 234 HIS A N 1
ATOM 1894 C CA . HIS A 1 234 ? -34.143 -7.965 17.346 1.00 88.88 234 HIS A CA 1
ATOM 1895 C C . HIS A 1 234 ? -34.256 -6.482 16.971 1.00 88.88 234 HIS A C 1
ATOM 1897 O O . HIS A 1 234 ? -35.352 -5.925 16.922 1.00 88.88 234 HIS A O 1
ATOM 1903 N N . GLY A 1 235 ? -33.119 -5.802 16.808 1.00 91.38 235 GLY A N 1
ATOM 1904 C CA . GLY A 1 235 ? -33.116 -4.397 16.428 1.00 91.38 235 GLY A CA 1
ATOM 1905 C C . GLY A 1 235 ? -33.388 -4.207 14.931 1.00 91.38 235 GLY A C 1
ATOM 1906 O O . GLY A 1 235 ? -33.376 -5.169 14.165 1.00 91.38 235 GLY A O 1
ATOM 1907 N N . PRO A 1 236 ? -33.630 -2.960 14.503 1.00 93.12 236 PRO A N 1
ATOM 1908 C CA . PRO A 1 236 ? -34.017 -2.659 13.127 1.00 93.12 236 PRO A CA 1
ATOM 1909 C C . PRO A 1 236 ? -32.841 -2.613 12.137 1.00 93.12 236 PRO A C 1
ATOM 1911 O O . PRO A 1 236 ? -33.078 -2.504 10.938 1.00 93.12 236 PRO A O 1
ATOM 1914 N N . SER A 1 237 ? -31.589 -2.630 12.606 1.00 94.44 237 SER A N 1
ATOM 1915 C CA . SER A 1 237 ? -30.416 -2.424 11.750 1.00 94.44 237 SER A CA 1
ATOM 1916 C C . SER A 1 237 ? -29.845 -3.744 11.239 1.00 94.44 237 SER A C 1
ATOM 1918 O O . SER A 1 237 ? -29.462 -4.599 12.030 1.00 94.44 237 SER A O 1
ATOM 1920 N N . GLU A 1 238 ? -29.683 -3.867 9.923 1.00 94.00 238 GLU A N 1
ATOM 1921 C CA . GLU A 1 238 ? -29.038 -5.031 9.288 1.00 94.00 238 GLU A CA 1
ATOM 1922 C C . GLU A 1 238 ? -27.514 -5.057 9.491 1.00 94.00 238 GLU A C 1
ATOM 1924 O O . GLU A 1 238 ? -26.879 -6.104 9.399 1.00 94.00 238 GLU A O 1
ATOM 1929 N N . GLN A 1 239 ? -26.912 -3.901 9.778 1.00 94.00 239 GLN A N 1
ATOM 1930 C CA . GLN A 1 239 ? -25.478 -3.742 10.005 1.00 94.00 239 GLN A CA 1
ATOM 1931 C C . GLN A 1 239 ? -25.240 -3.033 11.334 1.00 94.00 239 GLN A C 1
ATOM 1933 O O . GLN A 1 239 ? -25.855 -2.003 11.626 1.00 94.00 239 GLN A O 1
ATOM 1938 N N . LEU A 1 240 ? -24.331 -3.579 12.136 1.00 92.06 240 LEU A N 1
ATOM 1939 C CA . LEU A 1 240 ? -24.001 -3.068 13.461 1.00 92.06 240 LEU A CA 1
ATOM 1940 C C . LEU A 1 240 ? -22.557 -2.592 13.493 1.00 92.06 240 LEU A C 1
ATOM 1942 O O . LEU A 1 240 ? -21.640 -3.353 13.186 1.00 92.06 240 LEU A O 1
ATOM 1946 N N . GLY A 1 241 ? -22.356 -1.341 13.905 1.00 92.69 241 GLY A N 1
ATOM 1947 C CA . GLY A 1 241 ? -21.021 -0.787 14.101 1.00 92.69 241 GLY A CA 1
ATOM 1948 C C . GLY A 1 241 ? -20.254 -1.566 15.164 1.00 92.69 241 GLY A C 1
ATOM 1949 O O . GLY A 1 241 ? -20.789 -1.892 16.227 1.00 92.69 241 GLY A O 1
ATOM 1950 N N . VAL A 1 242 ? -18.989 -1.860 14.882 1.00 92.62 242 VAL A N 1
ATOM 1951 C CA . VAL A 1 242 ? -18.105 -2.548 15.822 1.00 92.62 242 VAL A CA 1
ATOM 1952 C C . VAL A 1 242 ? -17.324 -1.515 16.618 1.00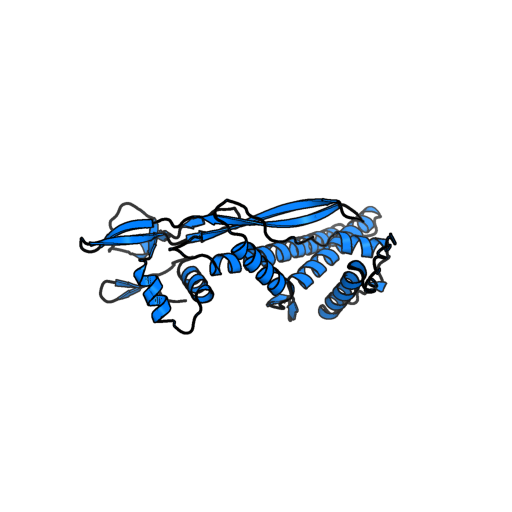 92.62 242 VAL A C 1
ATOM 1954 O O . VAL A 1 242 ? -16.661 -0.638 16.063 1.00 92.62 242 VAL A O 1
ATOM 1957 N N . TYR A 1 243 ? -17.374 -1.645 17.939 1.00 93.44 243 TYR A N 1
ATOM 1958 C CA . TYR A 1 243 ? -16.691 -0.752 18.862 1.00 93.44 243 TYR A CA 1
ATOM 1959 C C . TYR A 1 243 ? -15.841 -1.542 19.851 1.00 93.44 243 TYR A C 1
ATOM 1961 O O . TYR A 1 243 ? -16.197 -2.654 20.243 1.00 93.44 243 TYR A O 1
ATOM 1969 N N . ILE A 1 244 ? -14.743 -0.941 20.302 1.00 92.69 244 ILE A N 1
ATOM 1970 C CA . ILE A 1 244 ? -13.871 -1.497 21.334 1.00 92.69 244 ILE A CA 1
ATOM 1971 C C . ILE A 1 244 ? -13.822 -0.582 22.557 1.00 92.69 244 ILE A C 1
ATOM 1973 O O . ILE A 1 244 ? -13.750 0.641 22.450 1.00 92.69 244 ILE A O 1
ATOM 1977 N N . GLN A 1 245 ? -13.872 -1.172 23.749 1.00 91.56 245 GLN A N 1
ATOM 1978 C CA . GLN A 1 245 ? -13.656 -0.440 24.995 1.00 91.56 245 GLN A CA 1
ATOM 1979 C C . GLN A 1 245 ? -12.163 -0.192 25.206 1.00 91.56 245 GLN A C 1
ATOM 1981 O O . GLN A 1 245 ? -11.355 -1.086 24.959 1.00 91.56 245 GLN A O 1
ATOM 1986 N N . SER A 1 246 ? -11.794 0.964 25.761 1.00 82.50 246 SER A N 1
ATOM 1987 C CA . SER A 1 246 ? -10.374 1.287 25.969 1.00 82.50 246 SER A CA 1
ATOM 1988 C C . SER A 1 246 ? -9.630 0.262 26.822 1.00 82.50 246 SER A C 1
ATOM 1990 O O . SER A 1 246 ? -8.537 -0.205 26.510 1.00 82.50 246 SER A O 1
ATOM 1992 N N . HIS A 1 247 ? -10.265 -0.185 27.905 1.00 86.62 247 HIS A N 1
ATOM 1993 C CA . HIS A 1 247 ? -9.654 -1.185 28.773 1.00 86.62 247 HIS A CA 1
ATOM 1994 C C . HIS A 1 247 ? -9.438 -2.533 28.066 1.00 86.62 247 HIS A C 1
ATOM 1996 O O . HIS A 1 247 ? -8.538 -3.266 28.463 1.00 86.62 247 HIS A O 1
ATOM 2002 N N . ALA A 1 248 ? -10.214 -2.869 27.029 1.00 87.31 248 ALA A N 1
ATOM 2003 C CA . ALA A 1 248 ? -10.020 -4.101 26.269 1.00 87.31 248 ALA A CA 1
ATOM 2004 C C . ALA A 1 248 ? -8.718 -4.057 25.453 1.00 87.31 248 ALA A C 1
ATOM 2006 O O . ALA A 1 248 ? -8.006 -5.056 25.410 1.00 87.31 248 ALA A O 1
ATOM 2007 N N . LEU A 1 249 ? -8.360 -2.895 24.895 1.00 81.12 249 LEU A N 1
ATOM 2008 C CA . LEU A 1 249 ? -7.082 -2.691 24.201 1.00 81.12 249 LEU A CA 1
ATOM 2009 C C . LEU A 1 249 ? -5.900 -2.877 25.150 1.00 81.12 249 LEU A C 1
ATOM 2011 O O . LEU A 1 249 ? -4.969 -3.624 24.853 1.00 81.12 249 LEU A O 1
ATOM 2015 N N . LYS A 1 250 ? -5.983 -2.279 26.342 1.00 84.44 250 LYS A N 1
ATOM 2016 C CA . LYS A 1 250 ? -4.958 -2.451 27.375 1.00 84.44 250 LYS A CA 1
ATOM 2017 C C . LYS A 1 250 ? -4.829 -3.912 27.818 1.00 84.44 250 LYS A C 1
ATOM 2019 O O . LYS A 1 250 ? -3.725 -4.431 27.927 1.00 84.44 250 LYS A O 1
ATOM 2024 N N . ARG A 1 251 ? -5.955 -4.607 28.022 1.00 85.12 251 ARG A N 1
ATOM 2025 C CA . ARG A 1 251 ? -5.963 -6.041 28.358 1.00 85.12 251 ARG A CA 1
ATOM 2026 C C . ARG A 1 251 ? -5.379 -6.909 27.249 1.00 85.12 251 ARG A C 1
ATOM 2028 O O . ARG A 1 251 ? -4.747 -7.912 27.563 1.00 85.12 251 ARG A O 1
ATOM 2035 N N . LEU A 1 252 ? -5.597 -6.552 25.983 1.00 83.94 252 LEU A N 1
ATOM 2036 C CA . LEU A 1 252 ? -5.002 -7.252 24.848 1.00 83.94 252 LEU A CA 1
ATOM 2037 C C . LEU A 1 252 ? -3.474 -7.137 24.897 1.00 83.94 252 LEU A C 1
ATOM 2039 O O . LEU A 1 252 ? -2.795 -8.149 24.773 1.00 83.94 252 LEU A O 1
ATOM 2043 N N . GLN A 1 253 ? -2.952 -5.941 25.178 1.00 84.38 253 GLN A N 1
ATOM 2044 C CA . GLN A 1 253 ? -1.516 -5.699 25.332 1.00 84.38 253 GLN A CA 1
ATOM 2045 C C . GLN A 1 253 ? -0.920 -6.439 26.539 1.00 84.38 253 GLN A C 1
ATOM 2047 O O . GLN A 1 253 ? 0.134 -7.048 26.422 1.00 84.38 253 GLN A O 1
ATOM 2052 N N . GLU A 1 254 ? -1.607 -6.434 27.686 1.00 85.38 254 GLU A N 1
ATOM 2053 C CA . GLU A 1 254 ? -1.172 -7.160 28.892 1.00 85.38 254 GLU A CA 1
ATOM 2054 C C . GLU A 1 254 ? -1.134 -8.686 28.691 1.00 85.38 254 GLU A C 1
ATOM 2056 O O . GLU A 1 254 ? -0.360 -9.370 29.353 1.00 85.38 254 GLU A O 1
ATOM 2061 N N . ARG A 1 255 ? -1.998 -9.235 27.825 1.00 82.81 255 ARG A N 1
ATOM 2062 C CA . ARG A 1 255 ? -2.113 -10.685 27.580 1.00 82.81 255 ARG A CA 1
ATOM 2063 C C . ARG A 1 255 ? -1.278 -11.183 26.405 1.00 82.81 255 ARG A C 1
ATOM 2065 O O . ARG A 1 255 ? -0.957 -12.366 26.368 1.00 82.81 255 ARG A O 1
ATOM 2072 N N . LEU A 1 256 ? -0.990 -10.315 25.441 1.00 79.69 256 LEU A N 1
ATOM 2073 C CA . LEU A 1 256 ? -0.136 -10.583 24.285 1.00 79.69 256 LEU A CA 1
ATOM 2074 C C . LEU A 1 256 ? 1.194 -9.846 24.465 1.00 79.69 256 LEU A C 1
ATOM 2076 O O . LEU A 1 256 ? 1.624 -9.111 23.582 1.00 79.69 256 LEU A O 1
ATOM 2080 N N . ASP A 1 257 ? 1.824 -10.029 25.623 1.00 76.44 257 ASP A N 1
ATOM 2081 C CA . ASP A 1 257 ? 3.022 -9.306 26.069 1.00 76.44 257 ASP A CA 1
ATOM 2082 C C . ASP A 1 257 ? 4.247 -9.479 25.150 1.00 76.44 257 ASP A C 1
ATOM 2084 O O . ASP A 1 257 ? 5.174 -8.672 25.189 1.00 76.44 257 ASP A O 1
ATOM 2088 N N . ILE A 1 258 ? 4.234 -10.493 24.281 1.00 81.69 258 ILE A N 1
ATOM 2089 C CA . ILE A 1 258 ? 5.251 -10.733 23.246 1.00 81.69 258 ILE A CA 1
ATOM 2090 C C . ILE A 1 258 ? 5.116 -9.759 22.058 1.00 81.69 258 ILE A C 1
ATOM 2092 O O . ILE A 1 258 ? 6.094 -9.508 21.351 1.00 81.69 258 ILE A O 1
ATOM 2096 N N . LEU A 1 259 ? 3.919 -9.220 21.797 1.00 83.38 259 LEU A N 1
ATOM 2097 C CA . LEU A 1 259 ? 3.662 -8.351 20.648 1.00 83.38 259 LEU A CA 1
ATOM 2098 C C . LEU A 1 259 ? 3.905 -6.884 21.002 1.00 83.38 259 LEU A C 1
ATOM 2100 O O . LEU A 1 259 ? 3.372 -6.361 21.980 1.00 83.38 259 LEU A O 1
ATOM 2104 N N . ASP A 1 260 ? 4.657 -6.186 20.150 1.00 89.06 260 ASP A N 1
ATOM 2105 C CA . ASP A 1 260 ? 4.725 -4.731 20.228 1.00 89.06 260 ASP A CA 1
ATOM 2106 C C . ASP A 1 260 ? 3.390 -4.079 19.811 1.00 89.06 260 ASP A C 1
ATOM 2108 O O . ASP A 1 260 ? 2.472 -4.720 19.285 1.00 89.06 260 ASP A O 1
ATOM 2112 N N . GLN A 1 261 ? 3.273 -2.770 20.044 1.00 88.44 261 GLN A N 1
ATOM 2113 C CA . GLN A 1 261 ? 2.046 -2.033 19.743 1.00 88.44 261 GLN A CA 1
ATOM 2114 C C . GLN A 1 261 ? 1.661 -2.104 18.255 1.00 88.44 261 GLN A C 1
ATOM 2116 O O . GLN A 1 261 ? 0.475 -2.169 17.937 1.00 88.44 261 GLN A O 1
ATOM 2121 N N . TYR A 1 262 ? 2.639 -2.108 17.344 1.00 91.12 262 TYR A N 1
ATOM 2122 C CA . TYR A 1 262 ? 2.393 -2.152 15.901 1.00 91.12 262 TYR A CA 1
ATOM 2123 C C . TYR A 1 262 ? 1.831 -3.511 15.472 1.00 91.12 262 TYR A C 1
ATOM 2125 O O . TYR A 1 262 ? 0.869 -3.579 14.701 1.00 91.12 262 TYR A O 1
ATOM 2133 N N . ALA A 1 263 ? 2.394 -4.597 16.001 1.00 89.75 263 ALA A N 1
ATOM 2134 C CA . ALA A 1 263 ? 1.917 -5.953 15.783 1.00 89.75 263 ALA A CA 1
ATOM 2135 C C . ALA A 1 263 ? 0.518 -6.158 16.378 1.00 89.75 263 ALA A C 1
ATOM 2137 O O . ALA A 1 263 ? -0.332 -6.774 15.733 1.00 89.75 263 ALA A O 1
ATOM 2138 N N . LEU A 1 264 ? 0.249 -5.595 17.561 1.00 89.94 264 LEU A N 1
ATOM 2139 C CA . LEU A 1 264 ? -1.069 -5.640 18.193 1.00 89.94 264 LEU A CA 1
ATOM 2140 C C . LEU A 1 264 ? -2.124 -4.882 17.377 1.00 89.94 264 LEU A C 1
ATOM 2142 O O . LEU A 1 264 ? -3.207 -5.415 17.141 1.00 89.94 264 LEU A O 1
ATOM 2146 N N . ASN A 1 265 ? -1.808 -3.680 16.891 1.00 92.06 265 ASN A N 1
ATOM 2147 C CA . ASN A 1 265 ? -2.710 -2.899 16.039 1.00 92.06 265 ASN A CA 1
ATOM 2148 C C . ASN A 1 265 ? -3.045 -3.645 14.738 1.00 92.06 265 ASN A C 1
ATOM 2150 O O . ASN A 1 265 ? -4.212 -3.762 14.363 1.00 92.06 265 ASN A O 1
ATOM 2154 N N . TYR A 1 266 ? -2.030 -4.211 14.077 1.00 91.12 266 TYR A N 1
ATOM 2155 C CA . TYR A 1 266 ? -2.234 -4.990 12.854 1.00 91.12 266 TYR A CA 1
ATOM 2156 C C . TYR A 1 266 ? -3.044 -6.261 13.097 1.00 91.12 266 TYR A C 1
ATOM 2158 O O . TYR A 1 266 ? -3.920 -6.603 12.310 1.00 91.12 266 TYR A O 1
ATOM 2166 N N . THR A 1 267 ? -2.782 -6.945 14.205 1.00 89.06 267 THR A N 1
ATOM 2167 C CA . THR A 1 267 ? -3.539 -8.120 14.635 1.00 89.06 267 THR A CA 1
ATOM 2168 C C . THR A 1 267 ? -5.006 -7.778 14.861 1.00 89.06 267 THR A C 1
ATOM 2170 O O . THR A 1 267 ? -5.893 -8.489 14.387 1.00 89.06 267 THR A O 1
ATOM 2173 N N . LEU A 1 268 ? -5.268 -6.685 15.577 1.00 89.62 268 LEU A N 1
ATOM 2174 C CA . LEU A 1 268 ? -6.619 -6.223 15.858 1.00 89.62 268 LEU A CA 1
ATOM 2175 C C . LEU A 1 268 ? -7.364 -5.914 14.556 1.00 89.62 268 LEU A C 1
ATOM 2177 O O . LEU A 1 268 ? -8.502 -6.348 14.385 1.00 89.62 268 LEU A O 1
ATOM 2181 N N . TRP A 1 269 ? -6.705 -5.231 13.620 1.00 90.88 269 TRP A N 1
ATOM 2182 C CA . TRP A 1 269 ? -7.234 -5.013 12.279 1.00 90.88 269 TRP A CA 1
ATOM 2183 C C . TRP A 1 269 ? -7.519 -6.329 11.546 1.00 90.88 269 TRP A C 1
ATOM 2185 O O . TRP A 1 269 ? -8.640 -6.538 11.097 1.00 90.88 269 TRP A O 1
ATOM 2195 N N . ASN A 1 270 ? -6.550 -7.245 11.469 1.00 89.69 270 ASN A N 1
ATOM 2196 C CA . ASN A 1 270 ? -6.682 -8.502 10.725 1.00 89.69 270 ASN A CA 1
ATOM 2197 C C . ASN A 1 270 ? -7.875 -9.337 11.216 1.00 89.69 270 ASN A C 1
ATOM 2199 O O . ASN A 1 270 ? -8.572 -9.970 10.429 1.00 89.69 270 ASN A O 1
ATOM 2203 N N . ASN A 1 271 ? -8.146 -9.279 12.519 1.00 88.25 271 ASN A N 1
ATOM 2204 C CA . ASN A 1 271 ? -9.276 -9.957 13.140 1.00 88.25 271 ASN A CA 1
ATOM 2205 C C . ASN A 1 271 ? -10.623 -9.250 12.921 1.00 88.25 271 ASN A C 1
ATOM 2207 O O . ASN A 1 271 ? -11.666 -9.894 12.975 1.00 88.25 271 ASN A O 1
ATOM 2211 N N . THR A 1 272 ? -10.628 -7.938 12.672 1.00 88.19 272 THR A N 1
ATOM 2212 C CA . THR A 1 272 ? -11.856 -7.123 12.607 1.00 88.19 272 THR A CA 1
ATOM 2213 C C . THR A 1 272 ? -12.180 -6.580 11.216 1.00 88.19 272 THR A C 1
ATOM 2215 O O . THR A 1 272 ? -13.285 -6.094 11.009 1.00 88.19 272 THR A O 1
ATOM 2218 N N . VAL A 1 273 ? -11.279 -6.689 10.237 1.00 85.56 273 VAL A N 1
ATOM 2219 C CA . VAL A 1 273 ? -11.483 -6.168 8.873 1.00 85.56 273 VAL A CA 1
ATOM 2220 C C . VAL A 1 273 ? -12.639 -6.857 8.140 1.00 85.56 273 VAL A C 1
ATOM 2222 O O . VAL A 1 273 ? -13.308 -6.243 7.314 1.00 85.56 273 VAL A O 1
ATOM 2225 N N . SER A 1 274 ? -12.900 -8.132 8.442 1.00 82.50 274 SER A N 1
ATOM 2226 C CA . SER A 1 274 ? -14.018 -8.885 7.873 1.00 82.50 274 SER A CA 1
ATOM 2227 C C . SER A 1 274 ? -14.485 -9.956 8.856 1.00 82.50 274 SER A C 1
ATOM 2229 O O . SER A 1 274 ? -13.991 -11.084 8.864 1.00 82.50 274 SER A O 1
ATOM 2231 N N . ILE A 1 275 ? -15.447 -9.594 9.704 1.00 88.06 275 ILE A N 1
ATOM 2232 C CA . ILE A 1 275 ? -16.060 -10.529 10.646 1.00 88.06 275 ILE A CA 1
ATOM 2233 C C . ILE A 1 275 ? -17.085 -11.373 9.888 1.00 88.06 275 ILE A C 1
ATOM 2235 O O . ILE A 1 275 ? -18.145 -10.885 9.511 1.00 88.06 275 ILE A O 1
ATOM 2239 N N . LYS A 1 276 ? -16.754 -12.645 9.653 1.00 86.56 276 LYS A N 1
ATOM 2240 C CA . LYS A 1 276 ? -17.616 -13.591 8.918 1.00 86.56 276 LYS A CA 1
ATOM 2241 C C . LYS A 1 276 ? -18.355 -14.577 9.814 1.00 86.56 276 LYS A C 1
ATOM 2243 O O . LYS A 1 276 ? -19.277 -15.241 9.359 1.00 86.56 276 LYS A O 1
ATOM 2248 N N . GLN A 1 277 ? -17.912 -14.720 11.059 1.00 87.44 277 GLN A N 1
ATOM 2249 C CA . GLN A 1 277 ? -18.482 -15.664 12.008 1.00 87.44 277 GLN A CA 1
ATOM 2250 C C . GLN A 1 277 ? -18.319 -15.152 13.434 1.00 87.44 277 GLN A C 1
ATOM 2252 O O . GLN A 1 277 ? -17.343 -14.468 13.752 1.00 87.44 277 GLN A O 1
ATOM 2257 N N . VAL A 1 278 ? -19.251 -15.547 14.297 1.00 90.06 278 VAL A N 1
ATOM 2258 C CA . VAL A 1 278 ? -19.200 -15.286 15.733 1.00 90.06 278 VAL A CA 1
ATOM 2259 C C . VAL A 1 278 ? -19.592 -16.561 16.467 1.00 90.06 278 VAL A C 1
ATOM 2261 O O . VAL A 1 278 ? -20.564 -17.221 16.103 1.00 90.06 278 VAL A O 1
ATOM 2264 N N . T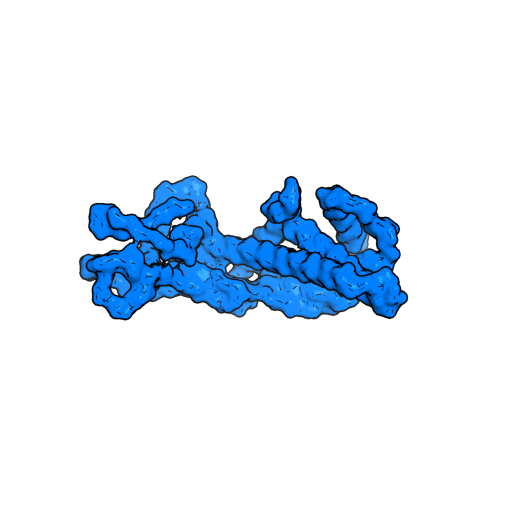YR A 1 279 ? -18.840 -16.920 17.503 1.00 89.06 279 TYR A N 1
ATOM 2265 C CA . TYR A 1 279 ? -19.138 -18.082 18.334 1.00 89.06 279 TYR A CA 1
ATOM 2266 C C . TYR A 1 279 ? -19.945 -17.673 19.558 1.00 89.06 279 TYR A C 1
ATOM 2268 O O . TYR A 1 279 ? -19.635 -16.683 20.218 1.00 89.06 279 TYR A O 1
ATOM 2276 N N . ARG A 1 280 ? -20.954 -18.470 19.905 1.00 88.00 280 ARG A N 1
ATOM 2277 C CA . ARG A 1 280 ? -21.689 -18.312 21.162 1.00 88.00 280 ARG A CA 1
ATOM 2278 C C . ARG A 1 280 ? -21.040 -19.170 22.242 1.00 88.00 280 ARG A C 1
ATOM 2280 O O . ARG A 1 280 ? -20.937 -20.384 22.089 1.00 88.00 280 ARG A O 1
ATOM 2287 N N . TYR A 1 281 ? -20.638 -18.557 23.351 1.00 87.19 281 TYR A N 1
ATOM 2288 C CA . TYR A 1 281 ? -20.092 -19.281 24.499 1.00 87.19 281 TYR A CA 1
ATOM 2289 C C . TYR A 1 281 ? -20.468 -18.597 25.811 1.00 87.19 281 TYR A C 1
ATOM 2291 O O . TYR A 1 281 ? -20.150 -17.430 26.022 1.00 87.19 281 TYR A O 1
ATOM 2299 N N . LYS A 1 282 ? -21.142 -19.330 26.709 1.00 86.25 282 LYS A N 1
ATOM 2300 C CA . LYS A 1 282 ? -21.571 -18.843 28.038 1.00 86.25 282 LYS A CA 1
ATOM 2301 C C . LYS A 1 282 ? -22.301 -17.486 28.003 1.00 86.25 282 LYS A C 1
ATOM 2303 O O . LYS A 1 282 ? -22.056 -16.634 28.847 1.00 86.25 282 LYS A O 1
ATOM 2308 N N . GLY A 1 283 ? -23.176 -17.283 27.016 1.00 80.19 283 GLY A N 1
ATOM 2309 C CA . GLY A 1 283 ? -23.929 -16.033 26.847 1.00 80.19 283 GLY A CA 1
ATOM 2310 C C . GLY A 1 283 ? -23.151 -14.891 26.183 1.00 80.19 283 GLY A C 1
ATOM 2311 O O . GLY A 1 283 ? -23.709 -13.814 26.001 1.00 80.19 283 GLY A O 1
ATOM 2312 N N . TYR A 1 284 ? -21.897 -15.118 25.785 1.00 84.69 284 TYR A N 1
ATOM 2313 C CA . TYR A 1 284 ? -21.079 -14.147 25.062 1.00 84.69 284 TYR A CA 1
ATOM 2314 C C . TYR A 1 284 ? -20.972 -14.480 23.578 1.00 84.69 284 TYR A C 1
ATOM 2316 O O . TYR A 1 284 ? -20.949 -15.647 23.178 1.00 84.69 284 TYR A O 1
ATOM 2324 N N . TYR A 1 285 ? -20.832 -13.417 22.793 1.00 87.31 285 TYR A N 1
ATOM 2325 C CA . TYR A 1 285 ? -20.428 -13.442 21.398 1.00 87.31 285 TYR A CA 1
ATOM 2326 C C . TYR A 1 285 ? -18.909 -13.306 21.320 1.00 87.31 285 TYR A C 1
ATOM 2328 O O . TYR A 1 285 ? -18.349 -12.292 21.733 1.00 87.31 285 TYR A O 1
ATOM 2336 N N . LEU A 1 286 ? -18.242 -14.349 20.836 1.00 87.69 286 LEU A N 1
ATOM 2337 C CA . LEU A 1 286 ? -16.793 -14.409 20.710 1.00 87.69 286 LEU A CA 1
ATOM 2338 C C . LEU A 1 286 ? -16.389 -14.290 19.246 1.00 87.69 286 LEU A C 1
ATOM 2340 O O . LEU A 1 286 ? -16.822 -15.076 18.400 1.00 87.69 286 LEU A O 1
ATOM 2344 N N . LEU A 1 287 ? -15.511 -13.332 18.970 1.00 86.50 287 LEU A N 1
ATOM 2345 C CA . LEU A 1 287 ? -14.807 -13.250 17.702 1.00 86.50 287 LEU A CA 1
ATOM 2346 C C . LEU A 1 287 ? -13.621 -14.228 17.748 1.00 86.50 287 LEU A C 1
ATOM 2348 O O . LEU A 1 287 ? -12.787 -14.107 18.651 1.00 86.50 287 LEU A O 1
ATOM 2352 N N . PRO A 1 288 ? -13.543 -15.219 16.843 1.00 79.06 288 PRO A N 1
ATOM 2353 C CA . PRO A 1 288 ? -12.389 -16.103 16.787 1.00 79.06 288 PRO A CA 1
ATOM 2354 C C . PRO A 1 288 ? -11.151 -15.316 16.378 1.00 79.06 288 PRO A C 1
ATOM 2356 O O . PRO A 1 288 ? -11.218 -14.453 15.506 1.00 79.06 288 PRO A O 1
ATOM 2359 N N . TYR A 1 289 ? -10.030 -15.658 16.999 1.00 77.38 289 TYR A N 1
ATOM 2360 C CA . TYR A 1 289 ? -8.745 -15.100 16.622 1.00 77.38 289 TYR A CA 1
ATOM 2361 C C . TYR A 1 289 ? -8.190 -15.856 15.403 1.00 77.38 289 TYR A C 1
ATOM 2363 O O . TYR A 1 289 ? -8.100 -17.086 15.451 1.00 77.38 289 TYR A O 1
ATOM 2371 N N . LEU A 1 290 ? -7.873 -15.130 14.328 1.00 64.44 290 LEU A N 1
ATOM 2372 C CA . LEU A 1 290 ? -7.325 -15.624 13.057 1.00 64.44 290 LEU A CA 1
ATOM 2373 C C . LEU A 1 290 ? -5.799 -15.507 12.998 1.00 64.44 290 LEU A C 1
ATOM 2375 O O . LEU A 1 290 ? -5.268 -14.449 13.413 1.00 64.44 290 LEU A O 1
#

pLDDT: mean 87.12, std 14.39, range [29.17, 97.69]

Radius of gyration: 25.76 Å; chains: 1; bounding box: 78×62×74 Å